Protein AF-A0A9Q0IKI5-F1 (afdb_monomer_lite)

pLDDT: mean 77.64, std 16.99, range [23.39, 95.25]

Foldseek 3Di:
DKDKAWAKAWDFDPVDDQVVLLVQLLVLLVLLLVLQLLLCVLVVHDNVVSNVRSVCSVPPVVSVVQSRHSHLVSLLSSLLSVLNSQLSVCPDPPNVVSPVVSVVSNVVSVVVNVVSVVVVVVRIQIFTWFWDPAFDDCAAPVRFGDPRFTDIDTHHDDDLRSIKIKAQPVDPDNDADVVGDDDDAFGKTWIAGPPPRFIWFWFPGQDRSGRVDTHIHGDDPPVDPTDTQRIWGAHDDPVVVVPDPDDRPNGYPVRTDRPPPPPDD

Sequence (265 aa):
MVLCVCLAVHQSTPAVCVWALRLLPALCGALCVPLAYLLQVELGGLQYAALGAALLVLMENSLIVQSRFMVLESVLISFQLLSFCYWRFHNTPNRVKYVGVSTYLLLLGIASVHTWQLIGQQATIPCWLHSHKANYPIRYEDGRGSSHQQQVTCYSFKDVNNWWIVKDPGRQELVVNRPPRPVRHGDVVQLLHGMTSRFLNSHDVAAPVSPHAQEVSGYIDFNVSMVIQNLWRVDISNREAESEVGRPLCLRCGWFTSIPRLFSS

Organism: NCBI:txid630683

Secondary structure (DSSP, 8-state):
-EEEEEPEEEEEPTTS-HHHHHHHHHHHHHHHHHHHHHHHHHTT--HHHHHHHHHHHHT-HHHHHHHHTT-SHHHHHHHHHHHHHHHHHT-SS-HHHHHHHHHHHHHHHHHHHHHHHHHHHHHEEEEEEEEEEEE--SB-TTS-B----EEEEEESS--GGGEEEEE-TT----PPPSSPPPP-TT-EEEEEETTT-PBEEEEEEE-SS-TTSEEEEE----S-S------EEE----GGGTT-TT------GGGEEE-------

InterPro domains:
  IPR003342 ArnT-like, N-terminal domain [PF02366] (11-94)
  IPR016093 MIR motif [PF02815] (129-220)
  IPR016093 MIR motif [PS50919] (180-237)
  IPR016093 MIR motif [SM00472] (111-169)
  IPR016093 MIR motif [SM00472] (180-237)
  IPR027005 O-mannosyl-transferase-like [PTHR10050] (121-243)
  IPR036300 Mir domain superfamily [SSF82109] (124-239)

Structure (mmCIF, N/CA/C/O backbone):
data_AF-A0A9Q0IKI5-F1
#
_entry.id   AF-A0A9Q0IKI5-F1
#
loop_
_atom_site.group_PDB
_atom_site.id
_atom_site.type_symbol
_atom_site.label_atom_id
_atom_site.label_alt_id
_atom_site.label_comp_id
_atom_site.label_asym_id
_atom_site.label_entity_id
_atom_site.label_seq_id
_atom_site.pdbx_PDB_ins_code
_atom_site.Cartn_x
_atom_site.Cartn_y
_atom_site.Cartn_z
_atom_site.occupancy
_atom_site.B_iso_or_equiv
_atom_site.auth_seq_id
_atom_site.auth_comp_id
_atom_site.auth_asym_id
_atom_site.auth_atom_id
_atom_site.pdbx_PDB_model_num
ATOM 1 N N . MET A 1 1 ? 3.762 4.891 -30.075 1.00 49.06 1 MET A N 1
ATOM 2 C CA . MET A 1 1 ? 3.146 5.636 -28.953 1.00 49.06 1 MET A CA 1
ATOM 3 C C . MET A 1 1 ? 4.179 5.681 -27.854 1.00 49.06 1 MET A C 1
ATOM 5 O O . MET A 1 1 ? 4.550 4.630 -27.357 1.00 49.06 1 MET A O 1
ATOM 9 N N . VAL A 1 2 ? 4.657 6.881 -27.553 1.00 52.56 2 VAL A N 1
ATOM 10 C CA . VAL A 1 2 ? 5.561 7.168 -26.444 1.00 52.56 2 VAL A CA 1
ATOM 11 C C . VAL A 1 2 ? 4.875 8.250 -25.638 1.00 52.56 2 VAL A C 1
ATOM 13 O O . VAL A 1 2 ? 4.722 9.371 -26.113 1.00 52.56 2 VAL A O 1
ATOM 16 N N . LEU A 1 3 ? 4.353 7.887 -24.472 1.00 58.75 3 LEU A N 1
ATOM 17 C CA . LEU A 1 3 ? 3.825 8.866 -23.531 1.00 58.75 3 LEU A CA 1
ATOM 18 C C . LEU A 1 3 ? 4.860 9.028 -22.429 1.00 58.75 3 LEU A C 1
ATOM 20 O O . LEU A 1 3 ? 5.205 8.044 -21.776 1.00 58.75 3 LEU A O 1
ATOM 24 N N . CYS A 1 4 ? 5.361 10.248 -22.252 1.00 57.41 4 CYS A N 1
ATOM 25 C CA . CYS A 1 4 ? 6.204 10.565 -21.111 1.00 57.41 4 CYS A CA 1
ATOM 26 C C . CYS A 1 4 ? 5.304 10.839 -19.904 1.00 57.41 4 CYS A C 1
ATOM 28 O O . CYS A 1 4 ? 4.401 11.673 -19.981 1.00 57.41 4 CYS A O 1
ATOM 30 N N . VAL A 1 5 ? 5.518 10.108 -18.817 1.00 70.69 5 VAL A N 1
ATOM 31 C CA . VAL A 1 5 ? 4.682 10.118 -17.619 1.00 70.69 5 VAL A CA 1
ATOM 32 C C . VAL A 1 5 ? 5.548 10.131 -16.366 1.00 70.69 5 VAL A C 1
ATOM 34 O O . VAL A 1 5 ? 6.596 9.490 -16.310 1.00 70.69 5 VAL A O 1
ATOM 37 N N . CYS A 1 6 ? 5.073 10.827 -15.337 1.00 67.81 6 CYS A N 1
ATOM 38 C CA . CYS A 1 6 ? 5.571 10.662 -13.978 1.00 67.81 6 CYS A CA 1
ATOM 39 C C . CYS A 1 6 ? 4.624 9.709 -13.244 1.00 67.81 6 CYS A C 1
ATOM 41 O O . CYS A 1 6 ? 3.419 9.960 -13.182 1.00 67.81 6 CYS A O 1
ATOM 43 N N . LEU A 1 7 ? 5.156 8.614 -12.704 1.00 70.56 7 LEU A N 1
ATOM 44 C CA . LEU A 1 7 ? 4.362 7.588 -12.027 1.00 70.56 7 LEU A CA 1
ATOM 45 C C . LEU A 1 7 ? 4.358 7.854 -10.519 1.00 70.56 7 LEU A C 1
ATOM 47 O O . LEU A 1 7 ? 5.418 7.886 -9.893 1.00 70.56 7 LEU A O 1
ATOM 51 N N . ALA A 1 8 ? 3.172 8.071 -9.950 1.00 66.56 8 ALA A N 1
ATOM 52 C CA . ALA A 1 8 ? 2.993 8.302 -8.521 1.00 66.56 8 ALA A CA 1
ATOM 53 C C . ALA A 1 8 ? 2.852 6.971 -7.773 1.00 66.56 8 ALA A C 1
ATOM 55 O O . ALA A 1 8 ? 1.959 6.167 -8.032 1.00 66.56 8 ALA A O 1
ATOM 56 N N . VAL A 1 9 ? 3.715 6.760 -6.794 1.00 64.44 9 VAL A N 1
ATOM 57 C CA . VAL A 1 9 ? 3.882 5.528 -6.030 1.00 64.44 9 VAL A CA 1
ATOM 58 C C . VAL A 1 9 ? 3.646 5.820 -4.552 1.00 64.44 9 VAL A C 1
ATOM 60 O O . VAL A 1 9 ? 3.794 6.950 -4.098 1.00 64.44 9 VAL A O 1
ATOM 63 N N . HIS A 1 10 ? 3.219 4.814 -3.795 1.00 62.88 10 HIS A N 1
ATOM 64 C CA . HIS A 1 10 ? 3.133 4.911 -2.340 1.00 62.88 10 HIS A CA 1
ATOM 65 C C . HIS A 1 10 ? 4.191 3.990 -1.756 1.00 62.88 10 HIS A C 1
ATOM 67 O O . HIS A 1 10 ? 4.155 2.784 -2.004 1.00 62.88 10 HIS A O 1
ATOM 73 N N . GLN A 1 11 ? 5.126 4.554 -0.998 1.00 60.81 11 GLN A N 1
ATOM 74 C CA . GLN A 1 11 ? 6.094 3.764 -0.253 1.00 60.81 11 GLN A CA 1
ATOM 75 C C . GLN A 1 11 ? 5.549 3.519 1.152 1.00 60.81 11 GLN A C 1
ATOM 77 O O . GLN A 1 11 ? 5.286 4.462 1.901 1.00 60.81 11 GLN A O 1
ATOM 82 N N . SER A 1 12 ? 5.372 2.245 1.499 1.00 59.09 12 SER A N 1
ATOM 83 C CA . SER A 1 12 ? 5.116 1.839 2.878 1.00 59.09 12 SER A CA 1
ATOM 84 C C . SER A 1 12 ? 6.412 1.968 3.670 1.00 59.09 12 SER A C 1
ATOM 86 O O . SER A 1 12 ? 7.440 1.414 3.274 1.00 59.09 12 SER A O 1
ATOM 88 N N . THR A 1 13 ? 6.388 2.722 4.765 1.00 56.22 13 THR A N 1
ATOM 89 C CA . THR A 1 13 ? 7.571 2.872 5.615 1.00 56.22 13 THR A CA 1
ATOM 90 C C . THR A 1 13 ? 7.867 1.540 6.321 1.00 56.22 13 THR A C 1
ATOM 92 O O . THR A 1 13 ? 6.981 0.979 6.966 1.00 56.22 13 THR A O 1
ATOM 95 N N . PRO A 1 14 ? 9.099 1.000 6.235 1.00 54.81 14 PRO A N 1
ATOM 96 C CA . PRO A 1 14 ? 9.437 -0.285 6.858 1.00 54.81 14 PRO A CA 1
ATOM 97 C C . PRO A 1 14 ? 9.421 -0.224 8.393 1.00 54.81 14 PRO A C 1
ATOM 99 O O . PRO A 1 14 ? 9.362 -1.257 9.049 1.00 54.81 14 PRO A O 1
ATOM 102 N N . ALA A 1 15 ? 9.451 0.981 8.971 1.00 54.41 15 ALA A N 1
ATOM 103 C CA . ALA A 1 15 ? 9.446 1.195 10.415 1.00 54.41 15 ALA A CA 1
ATOM 104 C C . ALA A 1 15 ? 8.105 0.851 11.085 1.00 54.41 15 ALA A C 1
ATOM 106 O O . ALA A 1 15 ? 8.061 0.632 12.294 1.00 54.41 15 ALA A O 1
ATOM 107 N N . VAL A 1 16 ? 7.003 0.820 10.328 1.00 60.16 16 VAL A N 1
ATOM 108 C CA . VAL A 1 16 ? 5.668 0.642 10.899 1.00 60.16 16 VAL A CA 1
ATOM 109 C C . VAL A 1 16 ? 5.186 -0.785 10.655 1.00 60.16 16 VAL A C 1
ATOM 111 O O . VAL A 1 16 ? 4.743 -1.143 9.564 1.00 60.16 16 VAL A O 1
ATOM 114 N N . CYS A 1 17 ? 5.240 -1.615 11.698 1.00 65.88 17 CYS A N 1
ATOM 115 C CA . CYS A 1 17 ? 4.687 -2.966 11.672 1.00 65.88 17 CYS A CA 1
ATOM 116 C C . CYS A 1 17 ? 3.163 -2.918 11.479 1.00 65.88 17 CYS A C 1
ATOM 118 O O . CYS A 1 17 ? 2.405 -2.767 12.436 1.00 65.88 17 CYS A O 1
ATOM 120 N N . VAL A 1 18 ? 2.695 -3.113 10.243 1.00 70.25 18 VAL A N 1
ATOM 121 C CA . VAL A 1 18 ? 1.259 -3.120 9.894 1.00 70.25 18 VAL A CA 1
ATOM 122 C C . VAL A 1 18 ? 0.474 -4.154 10.715 1.00 70.25 18 VAL A C 1
ATOM 124 O O . VAL A 1 18 ? -0.689 -3.935 11.045 1.00 70.25 18 VAL A O 1
ATOM 127 N N . TRP A 1 19 ? 1.114 -5.259 11.105 1.00 71.12 19 TRP A N 1
ATOM 128 C CA . TRP A 1 19 ? 0.536 -6.252 12.016 1.00 71.12 19 TRP A CA 1
ATOM 129 C C . TRP A 1 19 ? 0.249 -5.695 13.409 1.00 71.12 19 TRP A C 1
ATOM 131 O O . TRP A 1 19 ? -0.841 -5.912 13.933 1.00 71.12 19 TRP A O 1
ATOM 141 N N . ALA A 1 20 ? 1.190 -4.940 13.982 1.00 73.44 20 ALA A N 1
ATOM 142 C CA . ALA A 1 20 ? 1.001 -4.294 15.278 1.00 73.44 20 ALA A CA 1
ATOM 143 C C . ALA A 1 20 ? -0.136 -3.266 15.212 1.00 73.44 20 ALA A C 1
ATOM 145 O O . ALA A 1 20 ? -0.929 -3.159 16.144 1.00 73.44 20 ALA A O 1
ATOM 146 N N . LEU A 1 21 ? -0.278 -2.584 14.070 1.00 75.12 21 LEU A N 1
ATOM 147 C CA . LEU A 1 21 ? -1.399 -1.681 13.847 1.00 75.12 21 LEU A CA 1
ATOM 148 C C . LEU A 1 21 ? -2.746 -2.425 13.778 1.00 75.12 21 LEU A C 1
ATOM 150 O O . LEU A 1 21 ? -3.753 -1.952 14.285 1.00 75.12 21 LEU A O 1
ATOM 154 N N . ARG A 1 22 ? -2.801 -3.630 13.216 1.00 84.38 22 ARG A N 1
ATOM 155 C CA . ARG A 1 22 ? -4.059 -4.400 13.163 1.00 84.38 22 ARG A CA 1
ATOM 156 C C . ARG A 1 22 ? -4.434 -5.066 14.488 1.00 84.38 22 ARG A C 1
ATOM 158 O O . ARG A 1 22 ? -5.590 -5.429 14.670 1.00 84.38 22 ARG A O 1
ATOM 165 N N . LEU A 1 23 ? -3.486 -5.215 15.414 1.00 85.69 23 LEU A N 1
ATOM 166 C CA . LEU A 1 23 ? -3.717 -5.901 16.685 1.00 85.69 23 LEU A CA 1
ATOM 167 C C . LEU A 1 23 ? -4.679 -5.133 17.604 1.00 85.69 23 LEU A C 1
ATOM 169 O O . LEU A 1 23 ? -5.578 -5.736 18.184 1.00 85.69 23 LEU A O 1
ATOM 173 N N . LEU A 1 24 ? -4.516 -3.812 17.725 1.00 85.19 24 LEU A N 1
ATOM 174 C CA . LEU A 1 24 ? -5.332 -2.999 18.633 1.00 85.19 24 LEU A CA 1
ATOM 175 C C . LEU A 1 24 ? -6.829 -2.988 18.238 1.00 85.19 24 LEU A C 1
ATOM 177 O O . LEU A 1 24 ? -7.649 -3.326 19.095 1.00 85.19 24 LEU A O 1
ATOM 181 N N . PRO A 1 25 ? -7.219 -2.700 16.976 1.00 88.44 25 PRO A N 1
ATOM 182 C CA . PRO A 1 25 ? -8.618 -2.787 16.545 1.00 88.44 25 PRO A CA 1
ATOM 183 C C . PRO A 1 25 ? -9.232 -4.182 16.702 1.00 88.44 25 PRO A C 1
ATOM 185 O O . PRO A 1 25 ? -10.422 -4.278 17.011 1.00 88.44 25 PRO A O 1
ATOM 188 N N . ALA A 1 26 ? -8.438 -5.245 16.526 1.00 88.94 26 ALA A N 1
ATOM 189 C CA . ALA A 1 26 ? -8.888 -6.625 16.686 1.00 88.94 26 ALA A CA 1
ATOM 190 C C . ALA A 1 26 ? -9.187 -6.965 18.154 1.00 88.94 26 ALA A C 1
ATOM 192 O O . ALA A 1 26 ? -10.233 -7.538 18.454 1.00 88.94 26 ALA A O 1
ATOM 193 N N . LEU A 1 27 ? -8.307 -6.565 19.081 1.00 90.31 27 LEU A N 1
ATOM 194 C CA . LEU A 1 27 ? -8.520 -6.750 20.520 1.00 90.31 27 LEU A CA 1
ATOM 195 C C . LEU A 1 27 ? -9.731 -5.951 21.015 1.00 90.31 27 LEU A C 1
ATOM 197 O O . LEU A 1 27 ? -10.578 -6.501 21.715 1.00 90.31 27 LEU A O 1
ATOM 201 N N . CYS A 1 28 ? -9.852 -4.683 20.612 1.00 90.50 28 CYS A N 1
ATOM 202 C CA . CYS A 1 28 ? -11.012 -3.857 20.947 1.00 90.50 28 CYS A CA 1
ATOM 203 C C . CYS A 1 28 ? -12.317 -4.431 20.379 1.00 90.50 28 CYS A C 1
ATOM 205 O O . CYS A 1 28 ? -13.311 -4.489 21.098 1.00 90.50 28 CYS A O 1
ATOM 207 N N . GLY A 1 29 ? -12.306 -4.919 19.133 1.00 91.06 29 GLY A N 1
ATOM 208 C CA . GLY A 1 29 ? -13.458 -5.592 18.525 1.00 91.06 29 GLY A CA 1
ATOM 209 C C . GLY A 1 29 ? -13.872 -6.858 19.281 1.00 91.06 29 GLY A C 1
ATOM 210 O O . GLY A 1 29 ? -15.056 -7.054 19.542 1.00 91.06 29 GLY A O 1
ATOM 211 N N . ALA A 1 30 ? -12.907 -7.674 19.718 1.00 92.25 30 ALA A N 1
ATOM 212 C CA . ALA A 1 30 ? -13.179 -8.852 20.543 1.00 92.25 30 ALA A CA 1
ATOM 213 C C . ALA A 1 30 ? -13.754 -8.484 21.925 1.00 92.25 30 ALA A C 1
ATOM 215 O O . ALA A 1 30 ? -14.635 -9.179 22.425 1.00 92.25 30 ALA A O 1
ATOM 216 N N . LEU A 1 31 ? -13.300 -7.374 22.522 1.00 92.56 31 LEU A N 1
ATOM 217 C CA . LEU A 1 31 ? -13.805 -6.835 23.792 1.00 92.56 31 LEU A CA 1
ATOM 218 C C . LEU A 1 31 ? -15.253 -6.326 23.708 1.00 92.56 31 LEU A C 1
ATOM 220 O O . LEU A 1 31 ? -15.956 -6.355 24.719 1.00 92.56 31 LEU A O 1
ATOM 224 N N . CYS A 1 32 ? -15.736 -5.910 22.534 1.00 92.19 32 CYS A N 1
ATOM 225 C CA . CYS A 1 32 ? -17.122 -5.460 22.363 1.00 92.19 32 CYS A CA 1
ATOM 226 C C . CYS A 1 32 ? -18.149 -6.553 22.701 1.00 92.19 32 CYS A C 1
ATOM 228 O O . CYS A 1 32 ? -19.204 -6.245 23.249 1.00 92.19 32 CYS A O 1
ATOM 230 N N . VAL A 1 33 ? -17.839 -7.826 22.430 1.00 93.81 33 VAL A N 1
ATOM 231 C CA . VAL A 1 33 ? -18.753 -8.961 22.654 1.00 93.81 33 VAL A CA 1
ATOM 232 C C . VAL A 1 33 ? -19.071 -9.177 24.146 1.00 93.81 33 VAL A C 1
ATOM 234 O O . VAL A 1 33 ? -20.249 -9.130 24.510 1.00 93.81 33 VAL A O 1
ATOM 237 N N . PRO A 1 34 ? -18.085 -9.372 25.050 1.00 93.50 34 PRO A N 1
ATOM 238 C CA . PRO A 1 34 ? -18.369 -9.502 26.478 1.00 93.50 34 PRO A CA 1
ATOM 239 C C . PRO A 1 34 ? -18.916 -8.203 27.087 1.00 93.50 34 PRO A C 1
ATOM 241 O O . PRO A 1 34 ? -19.739 -8.267 27.998 1.00 93.50 34 PRO A O 1
ATOM 244 N N . LEU A 1 35 ? -18.524 -7.026 26.584 1.00 91.69 35 LEU A N 1
ATOM 245 C CA . LEU A 1 35 ? -19.075 -5.753 27.063 1.00 91.69 35 LEU A CA 1
ATOM 246 C C . LEU A 1 35 ? -20.563 -5.598 26.718 1.00 91.69 35 LEU A C 1
ATOM 248 O O . LEU A 1 35 ? -21.327 -5.139 27.564 1.00 91.69 35 LEU A O 1
ATOM 252 N N . ALA A 1 36 ? -20.992 -6.028 25.527 1.00 91.94 36 ALA A N 1
ATOM 253 C CA . ALA A 1 36 ? -22.403 -6.038 25.141 1.00 91.94 36 ALA A CA 1
ATOM 254 C C . ALA A 1 36 ? -23.238 -6.984 26.024 1.00 91.94 36 ALA A C 1
ATOM 256 O O . ALA A 1 36 ? -24.349 -6.633 26.422 1.00 91.94 36 ALA A O 1
ATOM 257 N N . TYR A 1 37 ? -22.686 -8.149 26.390 1.00 93.44 37 TYR A N 1
ATOM 258 C CA . TYR A 1 37 ? -23.317 -9.055 27.356 1.00 93.44 37 TYR A CA 1
ATOM 259 C C . TYR A 1 37 ? -23.517 -8.373 28.716 1.00 93.44 37 TYR A C 1
ATOM 261 O O . TYR A 1 37 ? -24.635 -8.329 29.230 1.00 93.44 37 TYR A O 1
ATOM 269 N N . LEU A 1 38 ? -22.441 -7.815 29.287 1.00 91.38 38 LEU A N 1
ATOM 270 C CA . LEU A 1 38 ? -22.473 -7.159 30.599 1.00 91.38 38 LEU A CA 1
ATOM 271 C C . LEU A 1 38 ? -23.452 -5.984 30.617 1.00 91.38 38 LEU A C 1
ATOM 273 O O . LEU A 1 38 ? -24.232 -5.845 31.555 1.00 91.38 38 LEU A O 1
ATOM 277 N N . LEU A 1 39 ? -23.464 -5.187 29.549 1.00 89.25 39 LEU A N 1
ATOM 278 C CA . LEU A 1 39 ? -24.397 -4.083 29.385 1.00 89.25 39 LEU A CA 1
ATOM 279 C C . LEU A 1 39 ? -25.855 -4.550 29.476 1.00 89.25 39 LEU A C 1
ATOM 281 O O . LEU A 1 39 ? -26.652 -3.963 30.206 1.00 89.25 39 LEU A O 1
ATOM 285 N N . GLN A 1 40 ? -26.204 -5.616 28.756 1.00 90.12 40 GLN A N 1
ATOM 286 C CA . GLN A 1 40 ? -27.574 -6.116 28.726 1.00 90.12 40 GLN A CA 1
ATOM 287 C C . GLN A 1 40 ? -28.012 -6.687 30.084 1.00 90.12 40 GLN A C 1
ATOM 289 O O . GLN A 1 40 ? -29.172 -6.521 30.470 1.00 90.12 40 GLN A O 1
ATOM 294 N N . VAL A 1 41 ? -27.092 -7.313 30.826 1.00 89.44 41 VAL A N 1
ATOM 295 C CA . VAL A 1 41 ? -27.340 -7.765 32.206 1.00 89.44 41 VAL A CA 1
ATOM 296 C C . VAL A 1 41 ? -27.609 -6.570 33.130 1.00 89.44 41 VAL A C 1
ATOM 298 O O . VAL A 1 41 ? -28.578 -6.587 33.887 1.00 89.44 41 VAL A O 1
ATOM 301 N N . GLU A 1 42 ? -26.826 -5.494 33.023 1.00 85.06 42 GLU A N 1
ATOM 302 C CA . GLU A 1 42 ? -26.978 -4.276 33.842 1.00 85.06 42 GLU A CA 1
ATOM 303 C C . GLU A 1 42 ? -28.235 -3.450 33.517 1.00 85.06 42 GLU A C 1
ATOM 305 O O . GLU A 1 42 ? -28.774 -2.727 34.364 1.00 85.06 42 GLU A O 1
ATOM 310 N N . LEU A 1 43 ? -28.744 -3.563 32.289 1.00 86.06 43 LEU A N 1
ATOM 311 C CA . LEU A 1 43 ? -30.033 -2.992 31.895 1.00 86.06 43 LEU A CA 1
ATOM 312 C C . LEU A 1 43 ? -31.231 -3.769 32.475 1.00 86.06 43 LEU A C 1
ATOM 314 O O . LEU A 1 43 ? -32.370 -3.343 32.295 1.00 86.06 43 LEU A O 1
ATOM 318 N N . GLY A 1 44 ? -30.991 -4.869 33.198 1.00 84.19 44 GLY A N 1
ATOM 319 C CA . GLY A 1 44 ? -32.031 -5.723 33.775 1.00 84.19 44 GLY A CA 1
ATOM 320 C C . GLY A 1 44 ? -32.586 -6.755 32.791 1.00 84.19 44 GLY A C 1
ATOM 321 O O . GLY A 1 44 ? -33.673 -7.290 33.006 1.00 84.19 44 GLY A O 1
ATOM 322 N N . GLY A 1 45 ? -31.870 -7.027 31.697 1.00 84.94 45 GLY A N 1
ATOM 323 C CA . GLY A 1 45 ? -32.241 -8.056 30.736 1.00 84.94 45 GLY A CA 1
ATOM 324 C C . GLY A 1 45 ? -32.108 -9.468 31.311 1.00 84.94 45 GLY A C 1
ATOM 325 O O . GLY A 1 45 ? -31.233 -9.759 32.126 1.00 84.94 45 GLY A O 1
ATOM 326 N N . LEU A 1 46 ? -32.960 -10.379 30.839 1.00 93.38 46 LEU A N 1
ATOM 327 C CA . LEU A 1 46 ? -32.825 -11.814 31.105 1.00 93.38 46 LEU A CA 1
ATOM 328 C C . LEU A 1 46 ? -31.464 -12.321 30.598 1.00 93.38 46 LEU A C 1
ATOM 330 O O . LEU A 1 46 ? -30.993 -11.881 29.550 1.00 93.38 46 LEU A O 1
ATOM 334 N N . GLN A 1 47 ? -30.868 -13.308 31.274 1.00 91.44 47 GLN A N 1
ATOM 335 C CA . GLN A 1 47 ? -29.568 -13.874 30.873 1.00 91.44 47 GLN A CA 1
ATOM 336 C C . GLN A 1 47 ? -29.565 -14.391 29.423 1.00 91.44 47 GLN A C 1
ATOM 338 O O . GLN A 1 47 ? -28.600 -14.186 28.693 1.00 91.44 47 GLN A O 1
ATOM 343 N N . TYR A 1 48 ? -30.676 -14.979 28.968 1.00 92.06 48 TYR A N 1
ATOM 344 C CA . TYR A 1 48 ? -30.844 -15.403 27.574 1.00 92.06 48 TYR A CA 1
ATOM 345 C C . TYR A 1 48 ? -30.886 -14.228 26.590 1.00 92.06 48 TYR A C 1
ATOM 347 O O . TYR A 1 48 ? -30.348 -14.331 25.491 1.00 92.06 48 TYR A O 1
ATOM 355 N N . ALA A 1 49 ? -31.479 -13.099 26.986 1.00 92.12 49 ALA A N 1
ATOM 356 C CA . ALA A 1 49 ? -31.485 -11.887 26.172 1.00 92.12 49 ALA A CA 1
ATOM 357 C C . ALA A 1 49 ? -30.082 -11.262 26.096 1.00 92.12 49 ALA A C 1
ATOM 359 O O . ALA A 1 49 ? -29.677 -10.805 25.031 1.00 92.12 49 ALA A O 1
ATOM 360 N N . ALA A 1 50 ? -29.316 -11.301 27.192 1.00 92.94 50 ALA A N 1
ATOM 361 C CA . ALA A 1 50 ? -27.918 -10.871 27.215 1.00 92.94 50 ALA A CA 1
ATOM 362 C C . ALA A 1 50 ? -27.022 -11.748 26.334 1.00 92.94 50 ALA A C 1
ATOM 364 O O . ALA A 1 50 ? -26.224 -11.228 25.553 1.00 92.94 50 ALA A O 1
ATOM 365 N N . LEU A 1 51 ? -27.196 -13.071 26.395 1.00 94.81 51 LEU A N 1
ATOM 366 C CA . LEU A 1 51 ? -26.496 -14.001 25.511 1.00 94.81 51 LEU A CA 1
ATOM 367 C C . LEU A 1 51 ? -26.860 -13.753 24.040 1.00 94.81 51 LEU A C 1
ATOM 369 O O . LEU A 1 51 ? -25.974 -13.702 23.192 1.00 94.81 51 LEU A O 1
ATOM 373 N N . GLY A 1 52 ? -28.146 -13.544 23.745 1.00 94.00 52 GLY A N 1
ATOM 374 C CA . GLY A 1 52 ? -28.618 -13.196 22.406 1.00 94.00 52 GLY A CA 1
ATOM 375 C C . GLY A 1 52 ? -27.995 -11.901 21.878 1.00 94.00 52 GLY A C 1
ATOM 376 O O . GLY A 1 52 ? -27.517 -11.878 20.748 1.00 94.00 52 GLY A O 1
ATOM 377 N N . ALA A 1 53 ? -27.922 -10.850 22.700 1.00 91.94 53 ALA A N 1
ATOM 378 C CA . ALA A 1 53 ? -27.279 -9.588 22.332 1.00 91.94 53 ALA A CA 1
ATOM 379 C C . ALA A 1 53 ? -25.783 -9.768 22.020 1.00 91.94 53 ALA A C 1
ATOM 381 O O . ALA A 1 53 ? -25.298 -9.268 21.006 1.00 91.94 53 ALA A O 1
ATOM 382 N N . ALA A 1 54 ? -25.062 -10.535 22.842 1.00 94.31 54 ALA A N 1
ATOM 383 C CA . ALA A 1 54 ? -23.651 -10.832 22.612 1.00 94.31 54 ALA A CA 1
ATOM 384 C C . ALA A 1 54 ? -23.426 -11.637 21.321 1.00 94.31 54 ALA A C 1
ATOM 386 O O . ALA A 1 54 ? -22.505 -11.336 20.565 1.00 94.31 54 ALA A O 1
ATOM 387 N N . LEU A 1 55 ? -24.284 -12.623 21.039 1.00 94.88 55 LEU A N 1
ATOM 388 C CA . LEU A 1 55 ? -24.230 -13.407 19.803 1.00 94.88 55 LEU A CA 1
ATOM 389 C C . LEU A 1 55 ? -24.541 -12.559 18.566 1.00 94.88 55 LEU A C 1
ATOM 391 O O . LEU A 1 55 ? -23.873 -12.721 17.549 1.00 94.88 55 LEU A O 1
ATOM 395 N N . LEU A 1 56 ? -25.501 -11.634 18.650 1.00 93.81 56 LEU A N 1
ATOM 396 C CA . LEU A 1 56 ? -25.806 -10.713 17.553 1.00 93.81 56 LEU A CA 1
ATOM 397 C C . LEU A 1 56 ? -24.613 -9.810 17.228 1.00 93.81 56 LEU A C 1
ATOM 399 O O . LEU A 1 56 ? -24.289 -9.667 16.055 1.00 93.81 56 LEU A O 1
ATOM 403 N N . VAL A 1 57 ? -23.932 -9.265 18.243 1.00 92.25 57 VAL A N 1
ATOM 404 C CA . VAL A 1 57 ? -22.700 -8.472 18.056 1.00 92.25 57 VAL A CA 1
ATOM 405 C C . VAL A 1 57 ? -21.560 -9.340 17.516 1.00 92.25 57 VAL A C 1
ATOM 407 O O . VAL A 1 57 ? -20.820 -8.905 16.640 1.00 92.25 57 VAL A O 1
ATOM 410 N N . LEU A 1 58 ? -21.425 -10.580 17.997 1.00 92.88 58 LEU A N 1
ATOM 411 C CA . LEU A 1 58 ? -20.405 -11.519 17.521 1.00 92.88 58 LEU A CA 1
ATOM 412 C C . LEU A 1 58 ? -20.602 -11.900 16.047 1.00 92.88 58 LEU A C 1
ATOM 414 O O . LEU A 1 58 ? -19.622 -12.068 15.332 1.00 92.88 58 LEU A O 1
ATOM 418 N N . MET A 1 59 ? -21.850 -12.057 15.600 1.00 93.50 59 MET A N 1
ATOM 419 C CA . MET A 1 59 ? -22.201 -12.405 14.217 1.00 93.50 59 MET A CA 1
ATOM 420 C C . MET A 1 59 ? -22.306 -11.183 13.294 1.00 93.50 59 MET A C 1
ATOM 422 O O . MET A 1 59 ? -22.657 -11.316 12.120 1.00 93.50 59 MET A O 1
ATOM 426 N N . GLU A 1 60 ? -22.027 -9.987 13.807 1.00 93.31 60 GLU A N 1
ATOM 427 C CA . GLU A 1 60 ? -22.166 -8.750 13.058 1.00 93.31 60 GLU A CA 1
ATOM 428 C C . GLU A 1 60 ? -20.984 -8.581 12.094 1.00 93.31 60 GLU A C 1
ATOM 430 O O . GLU A 1 60 ? -19.845 -8.297 12.473 1.00 93.31 60 GLU A O 1
ATOM 435 N N . ASN A 1 61 ? -21.253 -8.816 10.808 1.00 88.12 61 ASN A N 1
ATOM 436 C CA . ASN A 1 61 ? -20.216 -8.864 9.783 1.00 88.12 61 ASN A CA 1
ATOM 437 C C . ASN A 1 61 ? -19.457 -7.539 9.629 1.00 88.12 61 ASN A C 1
ATOM 439 O O . ASN A 1 61 ? -18.263 -7.582 9.327 1.00 88.12 61 ASN A O 1
ATOM 443 N N . SER A 1 62 ? -20.098 -6.377 9.822 1.00 88.38 62 SER A N 1
ATOM 444 C CA . SER A 1 62 ? -19.395 -5.096 9.680 1.00 88.38 62 SER A CA 1
ATOM 445 C C . SER A 1 62 ? -18.345 -4.950 10.776 1.00 88.38 62 SER A C 1
ATOM 447 O O . SER A 1 62 ? -17.194 -4.655 10.463 1.00 88.38 62 SER A O 1
ATOM 449 N N . LEU A 1 63 ? -18.669 -5.277 12.029 1.00 85.62 63 LEU A N 1
ATOM 450 C CA . LEU A 1 63 ? -17.720 -5.207 13.147 1.00 85.62 63 LEU A CA 1
ATOM 451 C C . LEU A 1 63 ? -16.544 -6.189 13.009 1.00 85.62 63 LEU A C 1
ATOM 453 O O . LEU A 1 63 ? -15.400 -5.826 13.302 1.00 85.62 63 LEU A O 1
ATOM 457 N N . ILE A 1 64 ? -16.771 -7.402 12.490 1.00 87.00 64 ILE A N 1
ATOM 458 C CA . ILE A 1 64 ? -15.687 -8.359 12.186 1.00 87.00 64 ILE A CA 1
ATOM 459 C C . ILE A 1 64 ? -14.762 -7.798 11.099 1.00 87.00 64 ILE A C 1
ATOM 461 O O . ILE A 1 64 ? -13.535 -7.842 11.214 1.00 87.00 64 ILE A O 1
ATOM 465 N N . VAL A 1 65 ? -15.344 -7.267 10.025 1.00 84.56 65 VAL A N 1
ATOM 466 C CA . VAL A 1 65 ? -14.586 -6.740 8.888 1.00 84.56 65 VAL A CA 1
ATOM 467 C C . VAL A 1 65 ? -13.795 -5.499 9.309 1.00 84.56 65 VAL A C 1
ATOM 469 O O . VAL A 1 65 ? -12.598 -5.411 9.035 1.00 84.56 65 VAL A O 1
ATOM 472 N N . GLN A 1 66 ? -14.422 -4.576 10.035 1.00 83.88 66 GLN A N 1
ATOM 473 C CA . GLN A 1 66 ? -13.801 -3.341 10.513 1.00 83.88 66 GLN A CA 1
ATOM 474 C C . GLN A 1 66 ? -12.681 -3.596 11.524 1.00 83.88 66 GLN A C 1
ATOM 476 O O . GLN A 1 66 ? -11.622 -2.987 11.404 1.00 83.88 66 GLN A O 1
ATOM 481 N N . SER A 1 67 ? -12.866 -4.527 12.467 1.00 84.19 67 SER A N 1
ATOM 482 C CA . SER A 1 67 ? -11.849 -4.864 13.478 1.00 84.19 67 SER A CA 1
ATOM 483 C C . SER A 1 67 ? -10.617 -5.576 12.904 1.00 84.19 67 SER A C 1
ATOM 485 O O . SER A 1 67 ? -9.555 -5.564 13.525 1.00 84.19 67 SER A O 1
ATOM 487 N N . ARG A 1 68 ? -10.721 -6.163 11.702 1.00 80.69 68 ARG A N 1
ATOM 488 C CA . ARG A 1 68 ? -9.592 -6.774 10.978 1.00 80.69 68 ARG A CA 1
ATOM 489 C C . ARG A 1 68 ? -8.753 -5.757 10.199 1.00 80.69 68 ARG A C 1
ATOM 491 O O . ARG A 1 68 ? -7.569 -5.997 9.933 1.00 80.69 68 ARG A O 1
ATOM 498 N N . PHE A 1 69 ? -9.361 -4.651 9.782 1.00 76.94 69 PHE A N 1
ATOM 499 C CA . PHE A 1 69 ? -8.683 -3.585 9.052 1.00 76.94 69 PHE A CA 1
ATOM 500 C C . PHE A 1 69 ? -8.142 -2.516 10.008 1.00 76.94 69 PHE A C 1
ATOM 502 O O . PHE A 1 69 ? -8.436 -2.501 11.195 1.00 76.94 69 PHE A O 1
ATOM 509 N N . MET A 1 70 ? -7.320 -1.597 9.495 1.00 69.38 70 MET A N 1
ATOM 510 C CA . MET A 1 70 ? -6.747 -0.484 10.273 1.00 69.38 70 MET A CA 1
ATOM 511 C C . MET A 1 70 ? -7.793 0.619 10.567 1.00 69.38 70 MET A C 1
ATOM 513 O O . MET A 1 70 ? -7.464 1.803 10.593 1.00 69.38 70 MET A O 1
ATOM 517 N N . VAL A 1 71 ? -9.064 0.233 10.710 1.00 76.75 71 VAL A N 1
ATOM 518 C CA . VAL A 1 71 ? -10.215 1.111 10.938 1.00 76.75 71 VAL A CA 1
ATOM 519 C C . VAL A 1 71 ? -10.489 1.158 12.440 1.00 76.75 71 VAL A C 1
ATOM 521 O O . VAL A 1 71 ? -10.401 0.150 13.130 1.00 76.75 71 VAL A O 1
ATOM 524 N N . LEU A 1 72 ? -10.796 2.344 12.962 1.00 75.44 72 LEU A N 1
ATOM 525 C CA . LEU A 1 72 ? -10.832 2.603 14.409 1.00 75.44 72 LEU A CA 1
ATOM 526 C C . LEU A 1 72 ? -12.235 2.579 15.014 1.00 75.44 72 LEU A C 1
ATOM 528 O O . LEU A 1 72 ? -12.411 2.886 16.192 1.00 75.44 72 LEU A O 1
ATOM 532 N N . GLU A 1 73 ? -13.239 2.225 14.220 1.00 81.88 73 GLU A N 1
ATOM 533 C CA . GLU A 1 73 ? -14.626 2.171 14.676 1.00 81.88 73 GLU A CA 1
ATOM 534 C C . GLU A 1 73 ? -14.806 1.121 15.780 1.00 81.88 73 GLU A C 1
ATOM 536 O O . GLU A 1 73 ? -15.457 1.406 16.782 1.00 81.88 73 GLU A O 1
ATOM 541 N N . SER A 1 74 ? -14.123 -0.028 15.696 1.00 85.62 74 SER A N 1
ATOM 542 C CA . SER A 1 74 ? -14.143 -1.044 16.761 1.00 85.62 74 SER A CA 1
ATOM 543 C C . SER A 1 74 ? -13.546 -0.539 18.082 1.00 85.62 74 SER A C 1
ATOM 545 O O . SER A 1 74 ? -14.067 -0.839 19.156 1.00 85.62 74 SER A O 1
ATOM 547 N N . VAL A 1 75 ? -12.484 0.273 18.019 1.00 87.00 75 VAL A N 1
ATOM 548 C CA . VAL A 1 75 ? -11.868 0.908 19.195 1.00 87.00 75 VAL A CA 1
ATOM 549 C C . VAL A 1 75 ? -12.851 1.888 19.827 1.00 87.00 75 VAL A C 1
ATOM 551 O O . VAL A 1 75 ? -13.100 1.820 21.032 1.00 87.00 75 VAL A O 1
ATOM 554 N N . LEU A 1 76 ? -13.476 2.743 19.018 1.00 86.31 76 LEU A N 1
ATOM 555 C CA . LEU A 1 76 ? -14.445 3.724 19.493 1.00 86.31 76 LEU A CA 1
ATOM 556 C C . LEU A 1 76 ? -15.675 3.062 20.142 1.00 86.31 76 LEU A C 1
ATOM 558 O O . LEU A 1 76 ? -16.078 3.474 21.230 1.00 86.31 76 LEU A O 1
ATOM 562 N N . ILE A 1 77 ? -16.227 2.014 19.520 1.00 87.44 77 ILE A N 1
ATOM 563 C CA . ILE A 1 77 ? -17.361 1.245 20.060 1.00 87.44 77 ILE A CA 1
ATOM 564 C C . ILE A 1 77 ? -16.986 0.614 21.408 1.00 87.44 77 ILE A C 1
ATOM 566 O O . ILE A 1 77 ? -17.762 0.701 22.361 1.00 87.44 77 ILE A O 1
ATOM 570 N N . SER A 1 78 ? -15.775 0.058 21.541 1.00 89.06 78 SER A N 1
ATOM 571 C CA . SER A 1 78 ? -15.329 -0.534 22.809 1.00 89.06 78 SER A CA 1
ATOM 572 C C . SER A 1 78 ? -15.268 0.488 23.958 1.00 89.06 78 SER A C 1
ATOM 574 O O . SER A 1 78 ? -15.736 0.203 25.063 1.00 89.06 78 SER A O 1
ATOM 576 N N . PHE A 1 79 ? -14.786 1.711 23.698 1.00 88.94 79 PHE A N 1
ATOM 577 C CA . PHE A 1 79 ? -14.754 2.792 24.690 1.00 88.94 79 PHE A CA 1
ATOM 578 C C . PHE A 1 79 ? -16.149 3.319 25.045 1.00 88.94 79 PHE A C 1
ATOM 580 O O . PHE A 1 79 ? -16.388 3.669 26.202 1.00 88.94 79 PHE A O 1
ATOM 587 N N . GLN A 1 80 ? -17.082 3.351 24.089 1.00 87.69 80 GLN A N 1
ATOM 588 C CA . GLN A 1 80 ? -18.476 3.730 24.343 1.00 87.69 80 GLN A CA 1
ATOM 589 C C . GLN A 1 80 ? -19.177 2.715 25.252 1.00 87.69 80 GLN A C 1
ATOM 591 O O . GLN A 1 80 ? -19.780 3.111 26.252 1.00 87.69 80 GLN A O 1
ATOM 596 N N . LEU A 1 81 ? -19.047 1.415 24.956 1.00 88.38 81 LEU A N 1
ATOM 597 C CA . LEU A 1 81 ? -19.611 0.348 25.788 1.00 88.38 81 LEU A CA 1
ATOM 598 C C . LEU A 1 81 ? -19.010 0.367 27.199 1.00 88.38 81 LEU A C 1
ATOM 600 O O . LEU A 1 81 ? -19.745 0.292 28.181 1.00 88.38 81 LEU A O 1
ATOM 604 N N . LEU A 1 82 ? -17.689 0.541 27.317 1.00 87.75 82 LEU A N 1
ATOM 605 C CA . LEU A 1 82 ? -17.013 0.625 28.613 1.00 87.75 82 LEU A CA 1
ATOM 606 C C . LEU A 1 82 ? -17.466 1.848 29.426 1.00 87.75 82 LEU A C 1
ATOM 608 O O . LEU A 1 82 ? -17.742 1.721 30.618 1.00 87.75 82 LEU A O 1
ATOM 612 N N . SER A 1 83 ? -17.575 3.016 28.786 1.00 86.06 83 SER A N 1
ATOM 613 C CA . SER A 1 83 ? -18.059 4.254 29.411 1.00 86.06 83 SER A CA 1
ATOM 614 C C . SER A 1 83 ? -19.482 4.089 29.951 1.00 86.06 83 SER A C 1
ATOM 616 O O . SER A 1 83 ? -19.760 4.429 31.103 1.00 86.06 83 SER A O 1
ATOM 618 N N . PHE A 1 84 ? -20.373 3.486 29.160 1.00 83.38 84 PHE A N 1
ATOM 619 C CA . PHE A 1 84 ? -21.756 3.267 29.567 1.00 83.38 84 PHE A CA 1
ATOM 620 C C . PHE A 1 84 ? -21.878 2.232 30.697 1.00 83.38 84 PHE A C 1
ATOM 622 O O . PHE A 1 84 ? -22.579 2.482 31.681 1.00 83.38 84 PHE A O 1
ATOM 629 N N . CYS A 1 85 ? -21.163 1.104 30.607 1.00 81.81 85 CYS A N 1
ATOM 630 C CA . CYS A 1 85 ? -21.108 0.104 31.678 1.00 81.81 85 CYS A CA 1
ATOM 631 C C . CYS A 1 85 ? -20.578 0.712 32.984 1.00 81.81 85 CYS A C 1
ATOM 633 O O . CYS A 1 85 ? -21.166 0.505 34.043 1.00 81.81 85 CYS A O 1
ATOM 635 N N . TYR A 1 86 ? -19.514 1.517 32.912 1.00 82.06 86 TYR A N 1
ATOM 636 C CA . TYR A 1 86 ? -18.921 2.177 34.075 1.00 82.06 86 TYR A CA 1
ATOM 637 C C . TYR A 1 86 ? -19.882 3.172 34.741 1.00 82.06 86 TYR A C 1
ATOM 639 O O . TYR A 1 86 ? -20.040 3.159 35.965 1.00 82.06 86 TYR A O 1
ATOM 647 N N . TRP A 1 87 ? -20.566 4.004 33.946 1.00 75.44 87 TRP A N 1
ATOM 648 C CA . TRP A 1 87 ? -21.591 4.918 34.453 1.00 75.44 87 TRP A CA 1
ATOM 649 C C . TRP A 1 87 ? -22.712 4.165 35.174 1.00 75.44 87 TRP A C 1
ATOM 651 O O . TRP A 1 87 ? -23.139 4.562 36.261 1.00 75.44 87 TRP A O 1
ATOM 661 N N . ARG A 1 88 ? -23.179 3.061 34.581 1.00 75.62 88 ARG A N 1
ATOM 662 C CA . ARG A 1 88 ? -24.323 2.304 35.090 1.00 75.62 88 ARG A CA 1
ATOM 663 C C . ARG A 1 88 ? -24.000 1.487 36.341 1.00 75.62 88 ARG A C 1
ATOM 665 O O . ARG A 1 88 ? -24.858 1.417 37.226 1.00 75.62 88 ARG A O 1
ATOM 672 N N . PHE A 1 89 ? -22.791 0.927 36.417 1.00 70.38 89 PHE A N 1
ATOM 673 C CA . PHE A 1 89 ? -22.291 0.153 37.558 1.00 70.38 89 PHE A CA 1
ATOM 674 C C . PHE A 1 89 ? -22.181 1.015 38.823 1.00 70.38 89 PHE A C 1
ATOM 676 O O . PHE A 1 89 ? -22.460 0.568 39.933 1.00 70.38 89 PHE A O 1
ATOM 683 N N . HIS A 1 90 ? -21.853 2.298 38.662 1.00 70.12 90 HIS A N 1
ATOM 684 C CA . HIS A 1 90 ? -21.679 3.227 39.772 1.00 70.12 90 HIS A CA 1
ATOM 685 C C . HIS A 1 90 ? -22.851 4.201 39.947 1.00 70.12 90 HIS A C 1
ATOM 687 O O . HIS A 1 90 ? -22.671 5.410 40.106 1.00 70.12 90 HIS A O 1
ATOM 693 N N . ASN A 1 91 ? -24.068 3.658 40.019 1.00 66.25 91 ASN A N 1
ATOM 694 C CA . ASN A 1 91 ? -25.304 4.403 40.285 1.00 66.25 91 ASN A CA 1
ATOM 695 C C . ASN A 1 91 ? -25.423 4.808 41.780 1.00 66.25 91 ASN A C 1
ATOM 697 O O . ASN A 1 91 ? -26.336 4.405 42.495 1.00 66.25 91 ASN A O 1
ATOM 701 N N . THR A 1 92 ? -24.441 5.569 42.276 1.00 61.41 92 THR A N 1
ATOM 702 C CA . THR A 1 92 ? -24.284 6.013 43.678 1.00 61.41 92 THR A CA 1
ATOM 703 C C . THR A 1 92 ? -24.440 7.539 43.811 1.00 61.41 92 THR A C 1
ATOM 705 O O . THR A 1 92 ? -24.360 8.251 42.808 1.00 61.41 92 THR A O 1
ATOM 708 N N . PRO A 1 93 ? -24.639 8.091 45.030 1.00 64.88 93 PRO A N 1
ATOM 709 C CA . PRO A 1 93 ? -24.889 9.527 45.254 1.00 64.88 93 PRO A CA 1
ATOM 710 C C . PRO A 1 93 ? -23.836 10.492 44.669 1.00 64.88 93 PRO A C 1
ATOM 712 O O . PRO A 1 93 ? -24.145 11.652 44.409 1.00 64.88 93 PRO A O 1
ATOM 715 N N . ASN A 1 94 ? -22.613 10.032 44.378 1.00 68.94 94 ASN A N 1
ATOM 716 C CA . ASN A 1 94 ? -21.538 10.835 43.778 1.00 68.94 94 ASN A CA 1
ATOM 717 C C . ASN A 1 94 ? -21.580 10.867 42.236 1.00 68.94 94 ASN A C 1
ATOM 719 O O . ASN A 1 94 ? -20.567 10.652 41.565 1.00 68.94 94 ASN A O 1
ATOM 723 N N . ARG A 1 95 ? -22.748 11.181 41.667 1.00 67.12 95 ARG A N 1
ATOM 724 C CA . ARG A 1 95 ? -23.024 11.144 40.216 1.00 67.12 95 ARG A CA 1
ATOM 725 C C . ARG A 1 95 ? -22.012 11.928 39.369 1.00 67.12 95 ARG A C 1
ATOM 727 O O . ARG A 1 95 ? -21.633 11.479 38.293 1.00 67.12 95 ARG A O 1
ATOM 734 N N . VAL A 1 96 ? -21.534 13.069 39.869 1.00 71.44 96 VAL A N 1
ATOM 735 C CA . VAL A 1 96 ? -20.601 13.964 39.155 1.00 71.44 96 VAL A CA 1
ATOM 736 C C . VAL A 1 96 ? -19.254 13.290 38.870 1.00 71.44 96 VAL A C 1
ATOM 738 O O . VAL A 1 96 ? -18.719 13.439 37.774 1.00 71.44 96 VAL A O 1
ATOM 741 N N . LYS A 1 97 ? -18.721 12.498 39.814 1.00 73.38 97 LYS A N 1
ATOM 742 C CA . LYS A 1 97 ? -17.426 11.815 39.641 1.00 73.38 97 LYS A CA 1
ATOM 743 C C . LYS A 1 97 ? -17.500 10.762 38.533 1.00 73.38 97 LYS A C 1
ATOM 745 O O . LYS A 1 97 ? -16.631 10.715 37.668 1.00 73.38 97 LYS A O 1
ATOM 750 N N . TYR A 1 98 ? -18.564 9.963 38.528 1.00 72.62 98 TYR A N 1
ATOM 751 C CA . TYR A 1 98 ? -18.738 8.873 37.566 1.00 72.62 98 TYR A CA 1
ATOM 752 C C . TYR A 1 98 ? -19.115 9.367 36.171 1.00 72.62 98 TYR A C 1
ATOM 754 O O . TYR A 1 98 ? -18.613 8.834 35.183 1.00 72.62 98 TYR A O 1
ATOM 762 N N . VAL A 1 99 ? -19.918 10.432 36.076 1.00 77.31 99 VAL A N 1
ATOM 763 C CA . VAL A 1 99 ? -20.146 11.129 34.801 1.00 77.31 99 VAL A CA 1
ATOM 764 C C . VAL A 1 99 ? -18.822 11.677 34.261 1.00 77.31 99 VAL A C 1
ATOM 766 O O . VAL A 1 99 ? -18.520 11.449 33.096 1.00 77.31 99 VAL A O 1
ATOM 769 N N . GLY A 1 100 ? -17.985 12.285 35.111 1.00 80.38 100 GLY A N 1
ATOM 770 C CA . GLY A 1 100 ? -16.654 12.765 34.728 1.00 80.38 100 GLY A CA 1
ATOM 771 C C . GLY A 1 100 ? -15.763 11.671 34.129 1.00 80.38 100 GLY A C 1
ATOM 772 O O . GLY A 1 100 ? -15.261 11.828 33.017 1.00 80.38 100 GLY A O 1
ATOM 773 N N . VAL A 1 101 ? -15.622 10.528 34.804 1.00 82.44 101 VAL A N 1
ATOM 774 C CA . VAL A 1 101 ? -14.817 9.396 34.298 1.00 82.44 101 VAL A CA 1
ATOM 775 C C . VAL A 1 101 ? -15.396 8.820 32.999 1.00 82.44 101 VAL A C 1
ATOM 777 O O . VAL A 1 101 ? -14.649 8.525 32.069 1.00 82.44 101 VAL A O 1
ATOM 780 N N . SER A 1 102 ? -16.722 8.726 32.888 1.00 81.69 102 SER A N 1
ATOM 781 C CA . SER A 1 102 ? -17.390 8.233 31.673 1.00 81.69 102 SER A CA 1
ATOM 782 C C . SER A 1 102 ? -17.144 9.168 30.482 1.00 81.69 102 SER A C 1
ATOM 784 O O . SER A 1 102 ? -16.792 8.713 29.391 1.00 81.69 102 SER A O 1
ATOM 786 N N . THR A 1 103 ? -17.246 10.485 30.696 1.00 81.62 103 THR A N 1
ATOM 787 C CA . THR A 1 103 ? -16.918 11.490 29.671 1.00 81.62 103 THR A CA 1
ATOM 788 C C . THR A 1 103 ? -15.436 11.479 29.302 1.00 81.62 103 THR A C 1
ATOM 790 O O . THR A 1 103 ? -15.100 11.610 28.128 1.00 81.62 103 THR A O 1
ATOM 793 N N . TYR A 1 104 ? -14.546 11.244 30.270 1.00 83.56 104 TYR A N 1
ATOM 794 C CA . TYR A 1 104 ? -13.110 11.127 30.030 1.00 83.56 104 TYR A CA 1
ATOM 795 C C . TYR A 1 104 ? -12.769 9.926 29.137 1.00 83.56 104 TYR A C 1
ATOM 797 O O . TYR A 1 104 ? -12.019 10.080 28.177 1.00 83.56 104 TYR A O 1
ATOM 805 N N . LEU A 1 105 ? -13.365 8.753 29.390 1.00 84.94 105 LEU A N 1
ATOM 806 C CA . LEU A 1 105 ? -13.176 7.560 28.553 1.00 84.94 105 LEU A CA 1
ATOM 807 C C . LEU A 1 105 ? -13.643 7.782 27.107 1.00 84.94 105 LEU A C 1
ATOM 809 O O . LEU A 1 105 ? -12.978 7.337 26.173 1.00 84.94 105 LEU A O 1
ATOM 813 N N . LEU A 1 106 ? -14.748 8.508 26.912 1.00 85.06 106 LEU A N 1
ATOM 814 C CA . LEU A 1 106 ? -15.245 8.845 25.577 1.00 85.06 106 LEU A CA 1
ATOM 815 C C . LEU A 1 106 ? -14.277 9.776 24.832 1.00 85.06 106 LEU A C 1
ATOM 817 O O . LEU A 1 106 ? -13.950 9.531 23.671 1.00 85.06 106 LEU A O 1
ATOM 821 N N . LEU A 1 107 ? -13.789 10.821 25.507 1.00 86.81 107 LEU A N 1
ATOM 822 C CA . LEU A 1 107 ? -12.816 11.756 24.938 1.00 86.81 107 LEU A CA 1
ATOM 823 C C . LEU A 1 107 ? -11.483 11.070 24.625 1.00 86.81 107 LEU A C 1
ATOM 825 O O . LEU A 1 107 ? -10.895 11.348 23.583 1.00 86.81 107 LEU A O 1
ATOM 829 N N . LEU A 1 108 ? -11.037 10.141 25.475 1.00 85.19 108 LEU A N 1
ATOM 830 C CA . LEU A 1 108 ? -9.857 9.315 25.221 1.00 85.19 108 LEU A CA 1
ATOM 831 C C . LEU A 1 108 ? -10.053 8.435 23.979 1.00 85.19 108 LEU A C 1
ATOM 833 O O . LEU A 1 108 ? -9.151 8.355 23.147 1.00 85.19 108 LEU A O 1
ATOM 837 N N . GLY A 1 109 ? -11.238 7.838 23.815 1.00 85.00 109 GLY A N 1
ATOM 838 C CA . GLY A 1 109 ? -11.608 7.090 22.614 1.00 85.00 109 GLY A CA 1
ATOM 839 C C . GLY A 1 109 ? -11.502 7.949 21.352 1.00 85.00 109 GLY A C 1
ATOM 840 O O . GLY A 1 109 ? -10.795 7.579 20.418 1.00 85.00 109 GLY A O 1
ATOM 841 N N . ILE A 1 110 ? -12.104 9.141 21.346 1.00 85.44 110 ILE A N 1
ATOM 842 C CA . ILE A 1 110 ? -12.036 10.080 20.210 1.00 85.44 110 ILE A CA 1
ATOM 843 C C . ILE A 1 110 ? -10.591 10.529 19.938 1.00 85.44 110 ILE A C 1
ATOM 845 O O . ILE A 1 110 ? -10.145 10.528 18.790 1.00 85.44 110 ILE A O 1
ATOM 849 N N . ALA A 1 111 ? -9.833 10.871 20.982 1.00 84.00 111 ALA A N 1
ATOM 850 C CA . ALA A 1 111 ? -8.435 11.270 20.852 1.00 84.00 111 ALA A CA 1
ATOM 851 C C . ALA A 1 111 ? -7.573 10.138 20.275 1.00 84.00 111 ALA A C 1
ATOM 853 O O . ALA A 1 111 ? -6.746 10.394 19.403 1.00 84.00 111 ALA A O 1
ATOM 854 N N . SER A 1 112 ? -7.800 8.892 20.705 1.00 80.06 112 SER A N 1
ATOM 855 C CA . SER A 1 112 ? -7.102 7.710 20.184 1.00 80.06 112 SER A CA 1
ATOM 856 C C . SER A 1 112 ? -7.392 7.469 18.700 1.00 80.06 112 SER A C 1
ATOM 858 O O . SER A 1 112 ? -6.492 7.112 17.942 1.00 80.06 112 SER A O 1
ATOM 860 N N . VAL A 1 113 ? -8.627 7.736 18.258 1.00 80.75 113 VAL A N 1
ATOM 861 C CA . VAL A 1 113 ? -9.007 7.632 16.845 1.00 80.75 113 VAL A CA 1
ATOM 862 C C . VAL A 1 113 ? -8.245 8.676 16.025 1.00 80.75 113 VAL A C 1
ATOM 864 O O . VAL A 1 113 ? -7.639 8.359 15.001 1.00 80.75 113 VAL A O 1
ATOM 867 N N . HIS A 1 114 ? -8.231 9.922 16.498 1.00 77.81 114 HIS A N 1
ATOM 868 C CA . HIS A 1 114 ? -7.576 11.024 15.802 1.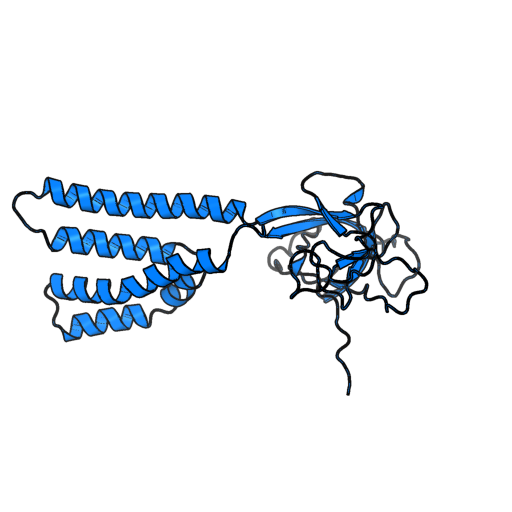00 77.8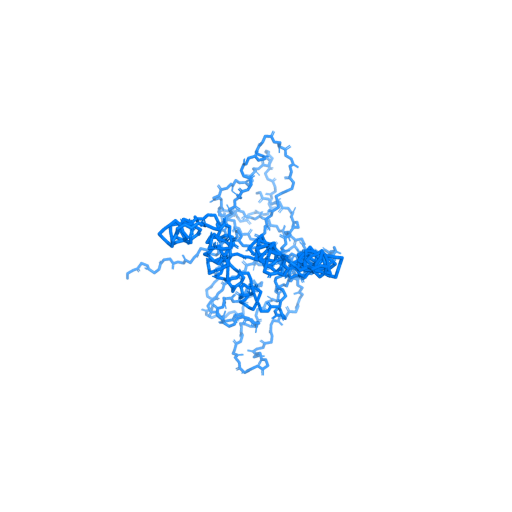1 114 HIS A CA 1
ATOM 869 C C . HIS A 1 114 ? -6.052 10.834 15.715 1.00 77.81 114 HIS A C 1
ATOM 871 O O . HIS A 1 114 ? -5.460 11.025 14.653 1.00 77.81 114 HIS A O 1
ATOM 877 N N . THR A 1 115 ? -5.394 10.417 16.802 1.00 76.88 115 THR A N 1
ATOM 878 C CA . THR A 1 115 ? -3.943 10.155 16.789 1.00 76.88 115 THR A CA 1
ATOM 879 C C . THR A 1 115 ? -3.585 8.995 15.870 1.00 76.88 115 THR A C 1
ATOM 881 O O . THR A 1 115 ? -2.589 9.061 15.150 1.00 76.88 115 THR A O 1
ATOM 884 N N . TRP A 1 116 ? -4.414 7.957 15.821 1.00 75.50 116 TRP A N 1
ATOM 885 C CA . TRP A 1 116 ? -4.187 6.826 14.935 1.00 75.50 116 TRP A CA 1
ATOM 886 C C . TRP A 1 116 ? -4.376 7.163 13.457 1.00 75.50 116 TRP A C 1
ATOM 888 O O . TRP A 1 116 ? -3.604 6.693 12.622 1.00 75.50 116 TRP A O 1
ATOM 898 N N . GLN A 1 117 ? -5.351 8.007 13.108 1.00 72.81 117 GLN A N 1
ATOM 899 C CA . GLN A 1 117 ? -5.490 8.510 11.738 1.00 72.81 117 GLN A CA 1
ATOM 900 C C . GLN A 1 117 ? -4.230 9.258 11.280 1.00 72.81 117 GLN A C 1
ATOM 902 O O . GLN A 1 117 ? -3.776 9.050 10.155 1.00 72.81 117 GLN A O 1
ATOM 907 N N . LEU A 1 118 ? -3.618 10.055 12.163 1.00 72.25 118 LEU A N 1
ATOM 908 C CA . LEU A 1 118 ? -2.357 10.746 11.872 1.00 72.25 118 LEU A CA 1
ATOM 909 C C . LEU A 1 118 ? -1.194 9.762 11.654 1.00 72.25 118 LEU A C 1
ATOM 911 O O . LEU A 1 118 ? -0.434 9.909 10.698 1.00 72.25 118 LEU A O 1
ATOM 915 N N . ILE A 1 119 ? -1.081 8.718 12.484 1.00 68.75 119 ILE A N 1
ATOM 916 C CA . ILE A 1 119 ? -0.061 7.663 12.323 1.00 68.75 119 ILE A CA 1
ATOM 917 C C . ILE A 1 119 ? -0.271 6.897 11.009 1.00 68.75 119 ILE A C 1
ATOM 919 O O . ILE A 1 119 ? 0.685 6.622 10.284 1.00 68.75 119 ILE A O 1
ATOM 923 N N . GLY A 1 120 ? -1.524 6.581 10.676 1.00 62.53 120 GLY A N 1
ATOM 924 C CA . GLY A 1 120 ? -1.886 5.904 9.435 1.00 62.53 120 GLY A CA 1
ATOM 925 C C . GLY A 1 120 ? -1.515 6.702 8.185 1.00 62.53 120 GLY A C 1
ATOM 926 O O . GLY A 1 120 ? -1.006 6.124 7.228 1.00 62.53 120 GLY A O 1
ATOM 927 N N . GLN A 1 121 ? -1.702 8.026 8.198 1.00 58.28 121 GLN A N 1
ATOM 928 C CA . GLN A 1 121 ? -1.274 8.897 7.097 1.00 58.28 121 GLN A CA 1
ATOM 929 C C . GLN A 1 121 ? 0.252 8.920 6.931 1.00 58.28 121 GLN A C 1
ATOM 931 O O . GLN A 1 121 ? 0.741 8.927 5.803 1.00 58.28 121 GLN A O 1
ATOM 936 N N . GLN A 1 122 ? 1.010 8.845 8.027 1.00 56.69 122 GLN A N 1
ATOM 937 C CA . GLN A 1 122 ? 2.473 8.767 7.975 1.00 56.69 122 GLN A CA 1
ATOM 938 C C . GLN A 1 122 ? 2.987 7.418 7.430 1.00 56.69 122 GLN A C 1
ATOM 940 O O . GLN A 1 122 ? 4.125 7.327 6.963 1.00 56.69 122 GLN A O 1
ATOM 945 N N . ALA A 1 123 ? 2.173 6.357 7.473 1.00 58.06 123 ALA A N 1
ATOM 946 C CA . ALA A 1 123 ? 2.583 5.019 7.048 1.00 58.06 123 ALA A CA 1
ATOM 947 C C . ALA A 1 123 ? 2.770 4.886 5.524 1.00 58.06 123 ALA A C 1
ATOM 949 O O . ALA A 1 123 ? 3.530 4.023 5.078 1.00 58.06 123 ALA A O 1
ATOM 950 N N . THR A 1 124 ? 2.115 5.732 4.720 1.00 59.09 124 THR A N 1
ATOM 951 C CA . THR A 1 124 ? 2.267 5.743 3.257 1.00 59.09 124 THR A CA 1
ATOM 952 C C . THR A 1 124 ? 2.585 7.139 2.752 1.00 59.09 124 THR A C 1
ATOM 954 O O . THR A 1 124 ? 1.706 7.997 2.687 1.00 59.09 124 THR A O 1
ATOM 957 N N . ILE A 1 125 ? 3.831 7.352 2.340 1.00 68.38 125 ILE A N 1
ATOM 958 C CA . ILE A 1 125 ? 4.259 8.634 1.782 1.00 68.38 125 ILE A CA 1
ATOM 959 C C . ILE A 1 125 ? 4.121 8.557 0.254 1.00 68.38 125 ILE A C 1
ATOM 961 O O . ILE A 1 125 ? 4.615 7.595 -0.349 1.00 68.38 125 ILE A O 1
ATOM 965 N N . PRO A 1 126 ? 3.444 9.527 -0.390 1.00 74.50 126 PRO A N 1
ATOM 966 C CA . PRO A 1 126 ? 3.424 9.611 -1.840 1.00 74.50 126 PRO A CA 1
ATOM 967 C C . PRO A 1 126 ? 4.815 9.998 -2.345 1.00 74.50 126 PRO A C 1
ATOM 969 O O . PRO A 1 126 ? 5.437 10.942 -1.861 1.00 74.50 126 PRO A O 1
ATOM 972 N N . CYS A 1 127 ? 5.299 9.275 -3.341 1.00 83.69 127 CYS A N 1
ATOM 973 C CA . CYS A 1 127 ? 6.599 9.495 -3.955 1.00 83.69 127 CYS A CA 1
ATOM 974 C C . CYS A 1 127 ? 6.525 9.170 -5.449 1.00 83.69 127 CYS A C 1
ATOM 976 O O . CYS A 1 127 ? 5.551 8.597 -5.932 1.00 83.69 127 CYS A O 1
ATOM 978 N N . TRP A 1 128 ? 7.524 9.584 -6.214 1.00 86.25 128 TRP A N 1
ATOM 979 C CA . TRP A 1 128 ? 7.594 9.348 -7.651 1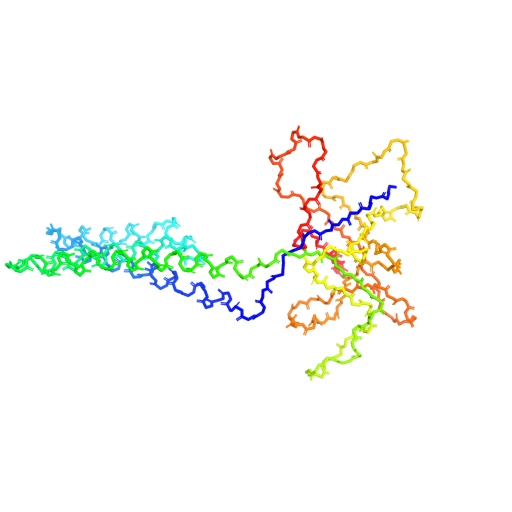.00 86.25 128 TRP A CA 1
ATOM 980 C C . TRP A 1 128 ? 8.491 8.154 -7.942 1.00 86.25 128 TRP A C 1
ATOM 982 O O . TRP A 1 128 ? 9.537 8.002 -7.308 1.00 86.25 128 TRP A O 1
ATOM 992 N N . LEU A 1 129 ? 8.105 7.331 -8.921 1.00 90.31 129 LEU A N 1
ATOM 993 C CA . LEU A 1 129 ? 8.993 6.297 -9.442 1.00 90.31 129 LEU A CA 1
ATOM 994 C C . LEU A 1 129 ? 10.227 6.968 -10.044 1.00 90.31 129 LEU A C 1
ATOM 996 O O . LEU A 1 129 ? 10.110 7.774 -10.968 1.00 90.31 129 LEU A O 1
ATOM 1000 N N . HIS A 1 130 ? 11.396 6.614 -9.534 1.00 91.94 130 HIS A N 1
ATOM 1001 C CA . HIS A 1 130 ? 12.641 7.312 -9.807 1.00 91.94 130 HIS A CA 1
ATOM 1002 C C . HIS A 1 130 ? 13.750 6.323 -10.160 1.00 91.94 130 HIS A C 1
ATOM 1004 O O . HIS A 1 130 ? 13.814 5.224 -9.611 1.00 91.94 130 HIS A O 1
ATOM 1010 N N . SER A 1 131 ? 14.654 6.709 -11.057 1.00 95.25 131 SER A N 1
ATOM 1011 C CA . SER A 1 131 ? 15.872 5.943 -11.327 1.00 95.25 131 SER A CA 1
ATOM 1012 C C . SER A 1 131 ? 17.041 6.865 -11.659 1.00 95.25 131 SER A C 1
ATOM 1014 O O . SER A 1 131 ? 16.869 7.944 -12.205 1.00 95.25 131 SER A O 1
ATOM 1016 N N . HIS A 1 132 ? 18.261 6.453 -11.340 1.00 94.94 132 HIS A N 1
ATOM 1017 C CA . HIS A 1 132 ? 19.475 7.236 -11.572 1.00 94.94 132 HIS A CA 1
ATOM 1018 C C . HIS A 1 132 ? 20.634 6.298 -11.919 1.00 94.94 132 HIS A C 1
ATOM 1020 O O . HIS A 1 132 ? 20.509 5.082 -11.840 1.00 94.94 132 HIS A O 1
ATOM 1026 N N . LYS A 1 133 ? 21.788 6.830 -12.331 1.00 94.06 133 LYS A N 1
ATOM 1027 C CA . LYS A 1 133 ? 22.920 6.037 -12.863 1.00 94.06 133 LYS A CA 1
ATOM 1028 C C . LYS A 1 133 ? 23.594 5.075 -11.865 1.00 94.06 133 LYS A C 1
ATOM 1030 O O . LYS A 1 133 ? 24.524 4.388 -12.271 1.00 94.06 133 LYS A O 1
ATOM 1035 N N . ALA A 1 134 ? 23.176 5.032 -10.601 1.00 94.81 134 ALA A N 1
ATOM 1036 C CA . ALA A 1 134 ? 23.744 4.102 -9.633 1.00 94.81 134 ALA A CA 1
ATOM 1037 C C . ALA A 1 134 ? 23.112 2.713 -9.763 1.00 94.81 134 ALA A C 1
ATOM 1039 O O . ALA A 1 134 ? 21.934 2.567 -10.098 1.00 94.81 134 ALA A O 1
ATOM 1040 N N . ASN A 1 135 ? 23.912 1.700 -9.448 1.00 94.56 135 ASN A N 1
ATOM 1041 C CA . ASN A 1 135 ? 23.514 0.300 -9.484 1.00 94.56 135 ASN A CA 1
ATOM 1042 C C . ASN A 1 135 ? 23.369 -0.246 -8.066 1.00 94.56 135 ASN A C 1
ATOM 1044 O O . ASN A 1 135 ? 23.973 0.278 -7.125 1.00 94.56 135 ASN A O 1
ATOM 1048 N N . TYR A 1 136 ? 22.570 -1.296 -7.895 1.00 92.94 136 TYR A N 1
ATOM 1049 C CA . TYR A 1 136 ? 22.549 -2.031 -6.634 1.00 92.94 136 TYR A CA 1
ATOM 1050 C C . TYR A 1 136 ? 23.950 -2.579 -6.322 1.00 92.94 136 TYR A C 1
ATOM 1052 O O . TYR A 1 136 ? 24.695 -2.924 -7.245 1.00 92.94 136 TYR A O 1
ATOM 1060 N N . PRO A 1 137 ? 24.364 -2.638 -5.045 1.00 92.75 137 PRO A N 1
ATOM 1061 C CA . PRO A 1 137 ? 25.639 -3.255 -4.689 1.00 92.75 137 PRO A CA 1
ATOM 1062 C C . PRO A 1 137 ? 25.617 -4.741 -5.069 1.00 92.75 137 PRO A C 1
ATOM 1064 O O . PRO A 1 137 ? 24.554 -5.335 -5.121 1.00 92.75 137 PRO A O 1
ATOM 1067 N N . ILE A 1 138 ? 26.769 -5.370 -5.320 1.00 89.19 138 ILE A N 1
ATOM 1068 C CA . ILE A 1 138 ? 26.822 -6.804 -5.690 1.00 89.19 138 ILE A CA 1
ATOM 1069 C C . ILE A 1 138 ? 26.274 -7.695 -4.560 1.00 89.19 138 ILE A C 1
ATOM 1071 O O . ILE A 1 138 ? 25.682 -8.748 -4.803 1.00 89.19 138 ILE A O 1
ATOM 1075 N N . ARG A 1 139 ? 26.470 -7.265 -3.312 1.00 90.81 139 ARG A N 1
ATOM 1076 C CA . ARG A 1 139 ? 25.913 -7.895 -2.117 1.00 90.81 139 ARG A CA 1
ATOM 1077 C C . ARG A 1 139 ? 25.277 -6.833 -1.239 1.00 90.81 139 ARG A C 1
ATOM 1079 O O . ARG A 1 139 ? 25.838 -5.746 -1.101 1.00 90.81 139 ARG A O 1
ATOM 1086 N N . TYR A 1 140 ? 24.130 -7.148 -0.655 1.00 88.19 140 TYR A N 1
ATOM 1087 C CA . TYR A 1 140 ? 23.523 -6.306 0.370 1.00 88.19 140 TYR A CA 1
ATOM 1088 C C . TYR A 1 140 ? 24.266 -6.462 1.708 1.00 88.19 140 TYR A C 1
ATOM 1090 O O . TYR A 1 140 ? 25.109 -7.348 1.868 1.00 88.19 140 TYR A O 1
ATOM 1098 N N . GLU A 1 141 ? 23.948 -5.604 2.679 1.00 86.12 141 GLU A N 1
ATOM 1099 C CA . GLU A 1 141 ? 24.593 -5.591 4.004 1.00 86.12 141 GLU A CA 1
ATOM 1100 C C . GLU A 1 141 ? 24.418 -6.907 4.779 1.00 86.12 141 GLU A C 1
ATOM 1102 O O . GLU A 1 141 ? 25.276 -7.283 5.572 1.00 86.12 141 GLU A O 1
ATOM 1107 N N . ASP A 1 142 ? 23.342 -7.645 4.507 1.00 84.50 142 ASP A N 1
ATOM 1108 C CA . ASP A 1 142 ? 23.051 -8.956 5.097 1.00 84.50 142 ASP A CA 1
ATOM 1109 C C . ASP A 1 142 ? 23.757 -10.133 4.392 1.00 84.50 142 ASP A C 1
ATOM 1111 O O . ASP A 1 142 ? 23.545 -11.294 4.741 1.00 84.50 142 ASP A O 1
ATOM 1115 N N . GLY A 1 143 ? 24.599 -9.851 3.394 1.00 86.88 143 GLY A N 1
ATOM 1116 C CA . GLY A 1 143 ? 25.364 -10.847 2.647 1.00 86.88 143 GLY A CA 1
ATOM 1117 C C . GLY A 1 143 ? 24.607 -11.524 1.502 1.00 86.88 143 GLY A C 1
ATOM 1118 O O . GLY A 1 143 ? 25.219 -12.313 0.775 1.00 86.88 143 GLY A O 1
ATOM 1119 N N . ARG A 1 144 ? 23.320 -11.212 1.281 1.00 88.19 144 ARG A N 1
ATOM 1120 C CA . ARG A 1 144 ? 22.571 -11.700 0.111 1.00 88.19 144 ARG A CA 1
ATOM 1121 C C . ARG A 1 144 ? 23.140 -11.113 -1.184 1.00 88.19 144 ARG A C 1
ATOM 1123 O O . ARG A 1 144 ? 23.564 -9.958 -1.227 1.00 88.19 144 ARG A O 1
ATOM 1130 N N . GLY A 1 145 ? 23.136 -11.911 -2.251 1.00 86.81 145 GLY A N 1
ATOM 1131 C CA . GLY A 1 145 ? 23.509 -11.452 -3.591 1.00 86.81 145 GLY A CA 1
ATOM 1132 C C . GLY A 1 145 ? 22.417 -10.581 -4.216 1.00 86.81 145 GLY A C 1
ATOM 1133 O O . GLY A 1 145 ? 21.233 -10.863 -4.047 1.00 86.81 145 GLY A O 1
ATOM 1134 N N . SER A 1 146 ? 22.825 -9.550 -4.952 1.00 89.19 146 SER A N 1
ATOM 1135 C CA . SER A 1 146 ? 21.945 -8.698 -5.761 1.00 89.19 146 SER A CA 1
ATOM 1136 C C . SER A 1 146 ? 22.298 -8.831 -7.244 1.00 89.19 146 SER A C 1
ATOM 1138 O O . SER A 1 146 ? 23.342 -9.366 -7.617 1.00 89.19 146 SER A O 1
ATOM 1140 N N . SER 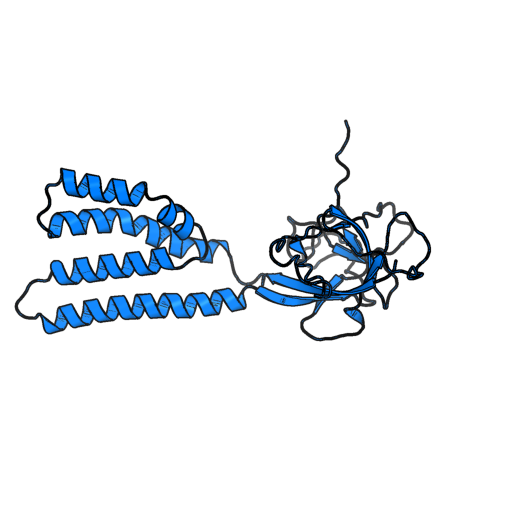A 1 147 ? 21.417 -8.327 -8.102 1.00 89.19 147 SER A N 1
ATOM 1141 C CA . SER A 1 147 ? 21.555 -8.341 -9.556 1.00 89.19 147 SER A CA 1
ATOM 1142 C C . SER A 1 147 ? 22.613 -7.382 -10.101 1.00 89.19 147 SER A C 1
ATOM 1144 O O . SER A 1 147 ? 22.974 -7.476 -11.274 1.00 89.19 147 SER A O 1
ATOM 1146 N N . HIS A 1 148 ? 23.073 -6.429 -9.281 1.00 92.31 148 HIS A N 1
ATOM 1147 C CA . HIS A 1 148 ? 23.940 -5.324 -9.695 1.00 92.31 148 HIS A CA 1
ATOM 1148 C C . HIS A 1 148 ? 23.370 -4.472 -10.854 1.00 92.31 148 HIS A C 1
ATOM 1150 O O . HIS A 1 148 ? 24.100 -3.751 -11.536 1.00 92.31 148 HIS A O 1
ATOM 1156 N N . GLN A 1 149 ? 22.054 -4.530 -11.085 1.00 92.31 149 GLN A N 1
ATOM 1157 C CA . GLN A 1 149 ? 21.361 -3.714 -12.083 1.00 92.31 149 GLN A CA 1
ATOM 1158 C C . GLN A 1 149 ? 21.137 -2.277 -11.585 1.00 92.31 149 GLN A C 1
ATOM 1160 O O . GLN A 1 149 ? 21.443 -1.939 -10.439 1.00 92.31 149 GLN A O 1
ATOM 1165 N N . GLN A 1 150 ? 20.610 -1.409 -12.455 1.00 94.94 150 GLN A N 1
ATOM 1166 C CA . GLN A 1 150 ? 20.339 -0.014 -12.111 1.00 94.94 150 GLN A CA 1
ATOM 1167 C C . GLN A 1 150 ? 19.274 0.082 -11.014 1.00 94.94 150 GLN A C 1
ATOM 1169 O O . GLN A 1 150 ? 18.241 -0.588 -11.082 1.00 94.94 150 GLN A O 1
ATOM 1174 N N . GLN A 1 151 ? 19.498 0.962 -10.040 1.00 94.94 151 GLN A N 1
ATOM 1175 C CA . GLN A 1 151 ? 18.557 1.171 -8.948 1.00 94.94 151 GLN A CA 1
ATOM 1176 C C . GLN A 1 151 ? 17.278 1.853 -9.435 1.00 94.94 151 GLN A C 1
ATOM 1178 O O . GLN A 1 151 ? 17.305 2.823 -10.204 1.00 94.94 151 GLN A O 1
ATOM 1183 N N . VAL A 1 152 ? 16.149 1.363 -8.931 1.00 93.94 152 VAL A N 1
ATOM 1184 C CA . VAL A 1 152 ? 14.845 2.011 -9.058 1.00 93.94 152 VAL A CA 1
ATOM 1185 C C . VAL A 1 152 ? 14.324 2.262 -7.652 1.00 93.94 152 VAL A C 1
ATOM 1187 O O . VAL A 1 152 ? 14.282 1.364 -6.814 1.00 93.94 152 VAL A O 1
ATOM 1190 N N . THR A 1 153 ? 13.978 3.510 -7.366 1.00 91.44 153 THR A N 1
ATOM 1191 C CA . THR A 1 153 ? 13.623 3.968 -6.024 1.00 91.44 153 THR A CA 1
ATOM 1192 C C . THR A 1 153 ? 12.349 4.803 -6.050 1.00 91.44 153 THR A C 1
ATOM 1194 O O . THR A 1 153 ? 11.774 5.079 -7.106 1.00 91.44 153 THR A O 1
ATOM 1197 N N . CYS A 1 154 ? 11.889 5.189 -4.862 1.00 88.62 154 CYS A N 1
ATOM 1198 C CA . CYS A 1 154 ? 10.823 6.160 -4.703 1.00 88.62 154 CYS A CA 1
ATOM 1199 C C . CYS A 1 154 ? 11.409 7.480 -4.205 1.00 88.62 154 CYS A C 1
ATOM 1201 O O . CYS A 1 154 ? 12.050 7.508 -3.155 1.00 88.62 154 CYS A O 1
ATOM 1203 N N . TYR A 1 155 ? 11.204 8.563 -4.953 1.00 88.56 155 TYR A N 1
ATOM 1204 C CA . TYR A 1 155 ? 11.747 9.878 -4.616 1.00 88.56 155 TYR A CA 1
ATOM 1205 C C . TYR A 1 155 ? 10.632 10.894 -4.366 1.00 88.56 155 TYR A C 1
ATOM 1207 O O . TYR A 1 155 ? 9.698 11.020 -5.156 1.00 88.56 155 TYR A O 1
ATOM 1215 N N . SER A 1 156 ? 10.701 11.621 -3.251 1.00 85.31 156 SER A N 1
ATOM 1216 C CA . SER A 1 156 ? 9.596 12.482 -2.800 1.00 85.31 156 SER A CA 1
ATOM 1217 C C . SER A 1 156 ? 9.469 13.792 -3.583 1.00 85.31 156 SER A C 1
ATOM 1219 O O . SER A 1 156 ? 8.399 14.398 -3.603 1.00 85.31 156 SER A O 1
ATOM 1221 N N . PHE A 1 157 ? 10.539 14.242 -4.239 1.00 85.00 157 PHE A N 1
ATOM 1222 C CA . PHE A 1 157 ? 10.570 15.527 -4.938 1.00 85.00 157 PHE A CA 1
ATOM 1223 C C . PHE A 1 157 ? 10.447 15.357 -6.452 1.00 85.00 157 PHE A C 1
ATOM 1225 O O . PHE A 1 157 ? 10.655 14.276 -7.003 1.00 85.00 157 PHE A O 1
ATOM 1232 N N . LYS A 1 158 ? 10.078 16.442 -7.138 1.00 85.62 158 LYS A N 1
ATOM 1233 C CA . LYS A 1 158 ? 10.024 16.479 -8.603 1.00 85.62 158 LYS A CA 1
ATOM 1234 C C . LYS A 1 158 ? 11.449 16.518 -9.162 1.00 85.62 158 LYS A C 1
ATOM 1236 O O . LYS A 1 158 ? 12.214 17.403 -8.798 1.00 85.62 158 LYS A O 1
ATOM 1241 N N . ASP A 1 159 ? 11.763 15.597 -10.065 1.00 89.06 159 ASP A N 1
ATOM 1242 C CA . ASP A 1 159 ? 13.073 15.453 -10.706 1.00 89.06 159 ASP A CA 1
ATOM 1243 C C . ASP A 1 159 ? 12.889 15.010 -12.173 1.00 89.06 159 ASP A C 1
ATOM 1245 O O . ASP A 1 159 ? 11.874 14.403 -12.528 1.00 89.06 159 ASP A O 1
ATOM 1249 N N . VAL A 1 160 ? 13.867 15.296 -13.035 1.00 90.31 160 VAL A N 1
ATOM 1250 C CA . VAL A 1 160 ? 13.931 14.788 -14.419 1.00 90.31 160 VAL A CA 1
ATOM 1251 C C . VAL A 1 160 ? 14.075 13.262 -14.470 1.00 90.31 160 VAL A C 1
ATOM 1253 O O . VAL A 1 160 ? 13.559 12.616 -15.375 1.00 90.31 160 VAL A O 1
ATOM 1256 N N . ASN A 1 161 ? 14.692 12.673 -13.450 1.00 92.62 161 ASN A N 1
ATOM 1257 C CA . ASN A 1 161 ? 14.831 11.234 -13.229 1.00 92.62 161 ASN A CA 1
ATOM 1258 C C . ASN A 1 161 ? 13.524 10.546 -12.781 1.00 92.62 161 ASN A C 1
ATOM 1260 O O . ASN A 1 161 ? 13.498 9.345 -12.524 1.00 92.62 161 ASN A O 1
ATOM 1264 N N . ASN A 1 162 ? 12.425 11.297 -12.665 1.00 90.88 162 ASN A N 1
ATOM 1265 C CA . ASN A 1 162 ? 11.097 10.735 -12.407 1.00 90.88 162 ASN A CA 1
ATOM 1266 C C . ASN A 1 162 ? 10.315 10.465 -13.705 1.00 90.88 162 ASN A C 1
ATOM 1268 O O . ASN A 1 162 ? 9.173 10.007 -13.648 1.00 90.88 162 ASN A O 1
ATOM 1272 N N . TRP A 1 163 ? 10.880 10.809 -14.868 1.00 89.12 163 TRP A N 1
ATOM 1273 C CA . TRP A 1 163 ? 10.197 10.715 -16.155 1.00 89.12 163 TRP A CA 1
ATOM 1274 C C . TRP A 1 163 ? 10.375 9.329 -16.779 1.00 89.12 163 TRP A C 1
ATOM 1276 O O . TRP A 1 163 ? 11.493 8.860 -17.009 1.00 89.12 163 TRP A O 1
ATOM 1286 N N . TRP A 1 164 ? 9.250 8.702 -17.117 1.00 89.56 164 TRP A N 1
ATOM 1287 C CA . TRP A 1 164 ? 9.182 7.386 -17.745 1.00 89.56 164 TRP A CA 1
ATOM 1288 C C . TRP A 1 164 ? 8.427 7.451 -19.063 1.00 89.56 164 TRP A C 1
ATOM 1290 O O . TRP A 1 164 ? 7.445 8.168 -19.202 1.00 89.56 164 TRP A O 1
ATOM 1300 N N . ILE A 1 165 ? 8.862 6.661 -20.031 1.00 87.56 165 ILE A N 1
ATOM 1301 C CA . ILE A 1 165 ? 8.238 6.511 -21.336 1.00 87.56 165 ILE A CA 1
ATOM 1302 C C . ILE A 1 165 ? 7.453 5.203 -21.349 1.00 87.56 165 ILE A C 1
ATOM 1304 O O . ILE A 1 165 ? 8.029 4.124 -21.200 1.00 87.56 165 ILE A O 1
ATOM 1308 N N . VAL A 1 166 ? 6.144 5.294 -21.577 1.00 86.81 166 VAL A N 1
ATOM 1309 C CA . VAL A 1 166 ? 5.297 4.126 -21.849 1.00 86.81 166 VAL A CA 1
ATOM 1310 C C . VAL A 1 166 ? 5.468 3.727 -23.310 1.00 86.81 166 VAL A C 1
ATOM 1312 O O . VAL A 1 166 ? 5.168 4.517 -24.209 1.00 86.81 166 VAL A O 1
ATOM 1315 N N . LYS A 1 167 ? 5.944 2.502 -23.537 1.00 84.81 167 LYS A N 1
ATOM 1316 C CA . LYS A 1 167 ? 6.227 1.925 -24.852 1.00 84.81 167 LYS A CA 1
ATOM 1317 C C . LYS A 1 167 ? 5.360 0.688 -25.102 1.00 84.81 167 LYS A C 1
ATOM 1319 O O . LYS A 1 167 ? 5.149 -0.130 -24.212 1.00 84.81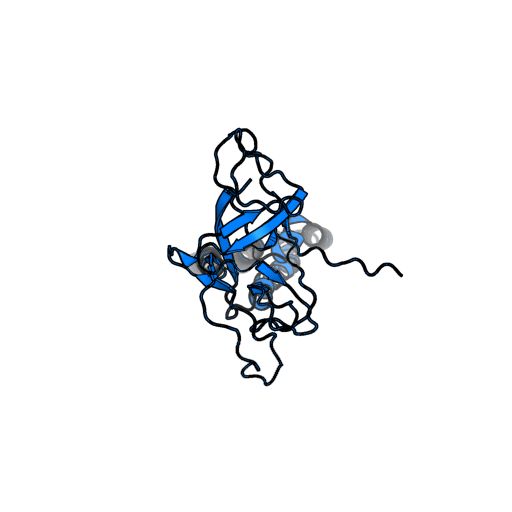 167 LYS A O 1
ATOM 1324 N N . ASP A 1 168 ? 4.885 0.549 -26.335 1.00 84.56 168 ASP A N 1
ATOM 1325 C CA . ASP A 1 168 ? 4.213 -0.662 -26.820 1.00 84.56 168 ASP A CA 1
ATOM 1326 C C . ASP A 1 168 ? 5.272 -1.742 -27.134 1.00 84.56 168 ASP A C 1
ATOM 1328 O O . ASP A 1 168 ? 6.165 -1.467 -27.943 1.00 84.56 168 ASP A O 1
ATOM 1332 N N . PRO A 1 169 ? 5.210 -2.947 -26.533 1.00 85.62 169 PRO A N 1
ATOM 1333 C CA . PRO A 1 169 ? 6.211 -3.993 -26.748 1.00 85.62 169 PRO A CA 1
ATOM 1334 C C . PRO A 1 169 ? 6.286 -4.475 -28.203 1.00 85.62 169 PRO A C 1
ATOM 1336 O O . PRO A 1 169 ? 7.338 -4.937 -28.637 1.00 85.62 169 PRO A O 1
ATOM 1339 N N . GLY A 1 170 ? 5.201 -4.345 -28.975 1.00 82.00 170 GLY A N 1
ATOM 1340 C CA . GLY A 1 170 ? 5.158 -4.730 -30.388 1.00 82.00 170 GLY A CA 1
ATOM 1341 C C . GLY A 1 170 ? 5.771 -3.697 -31.338 1.00 82.00 170 GLY A C 1
ATOM 1342 O O . GLY A 1 170 ? 5.810 -3.929 -32.544 1.00 82.00 170 GLY A O 1
ATOM 1343 N N . ARG A 1 171 ? 6.229 -2.542 -30.834 1.00 78.38 171 ARG A N 1
ATOM 1344 C CA . ARG A 1 171 ? 6.785 -1.457 -31.654 1.00 78.38 171 ARG A CA 1
ATOM 1345 C C . ARG A 1 171 ? 8.188 -1.098 -31.198 1.00 78.38 171 ARG A C 1
ATOM 1347 O O . ARG A 1 171 ? 8.410 -0.736 -30.048 1.00 78.38 171 ARG A O 1
ATOM 1354 N N . GLN A 1 172 ? 9.145 -1.132 -32.119 1.00 71.88 172 GLN A N 1
ATOM 1355 C CA . GLN A 1 172 ? 10.524 -0.758 -31.802 1.00 71.88 172 GLN A CA 1
ATOM 1356 C C . GLN A 1 172 ? 10.705 0.761 -31.688 1.00 71.88 172 GLN A C 1
ATOM 1358 O O . GLN A 1 172 ? 11.458 1.215 -30.824 1.00 71.88 172 GLN A O 1
ATOM 1363 N N . GLU A 1 173 ? 9.970 1.529 -32.491 1.00 72.75 173 GLU A N 1
ATOM 1364 C CA . GLU A 1 173 ? 10.079 2.984 -32.581 1.00 72.75 173 GLU A CA 1
ATOM 1365 C C . GLU A 1 173 ? 9.544 3.715 -31.343 1.00 72.75 173 GLU A C 1
ATOM 1367 O O . GLU A 1 173 ? 8.456 3.429 -30.835 1.00 72.75 173 GLU A O 1
ATOM 1372 N N . LEU A 1 174 ? 10.281 4.744 -30.912 1.00 69.75 174 LEU A N 1
ATOM 1373 C CA . LEU A 1 174 ? 9.872 5.672 -29.854 1.00 69.75 174 LEU A CA 1
ATOM 1374 C C . LEU A 1 174 ? 9.033 6.853 -30.383 1.00 69.75 174 LEU A C 1
ATOM 1376 O O . LEU A 1 174 ? 8.880 7.876 -29.717 1.00 69.75 174 LEU A O 1
ATOM 1380 N N . VAL A 1 175 ? 8.475 6.731 -31.587 1.00 69.19 175 VAL A N 1
ATOM 1381 C CA . VAL A 1 175 ? 7.712 7.808 -32.219 1.00 69.19 175 VAL A CA 1
ATOM 1382 C C . VAL A 1 175 ? 6.276 7.837 -31.680 1.00 69.19 175 VAL A C 1
ATOM 1384 O O . VAL A 1 175 ? 5.603 6.812 -31.471 1.00 69.19 175 VAL A O 1
ATOM 1387 N N . VAL A 1 176 ? 5.789 9.050 -31.416 1.00 67.12 176 VAL A N 1
ATOM 1388 C CA . VAL A 1 176 ? 4.394 9.291 -31.041 1.00 67.12 176 VAL A CA 1
ATOM 1389 C C . VAL A 1 176 ? 3.537 9.230 -32.301 1.00 67.12 176 VAL A C 1
ATOM 1391 O O . VAL A 1 176 ? 3.737 10.002 -33.235 1.00 67.12 176 VAL A O 1
ATOM 1394 N N . ASN A 1 177 ? 2.574 8.306 -32.321 1.00 65.75 177 ASN A N 1
ATOM 1395 C CA . ASN A 1 177 ? 1.616 8.209 -33.419 1.00 65.75 177 ASN A CA 1
ATOM 1396 C C . ASN A 1 177 ? 0.796 9.500 -33.510 1.00 65.75 177 ASN A C 1
ATOM 1398 O O . ASN A 1 177 ? 0.474 10.105 -32.486 1.00 65.75 177 ASN A O 1
ATOM 1402 N N . ARG A 1 178 ? 0.390 9.868 -34.726 1.00 69.31 178 ARG A N 1
ATOM 1403 C CA . ARG A 1 178 ? -0.632 10.889 -34.962 1.00 69.31 178 ARG A CA 1
ATOM 1404 C C . ARG A 1 178 ? -1.837 10.210 -35.626 1.00 69.31 178 ARG A C 1
ATOM 1406 O O . ARG A 1 178 ? -1.686 9.776 -36.764 1.00 69.31 178 ARG A O 1
ATOM 1413 N N . PRO A 1 179 ? -2.995 10.078 -34.952 1.00 70.75 179 PRO A N 1
ATOM 1414 C CA . PRO A 1 179 ? -3.299 10.497 -33.579 1.00 70.75 179 PRO A CA 1
ATOM 1415 C C . PRO A 1 179 ? -2.632 9.607 -32.506 1.00 70.75 179 PRO A C 1
ATOM 1417 O O . PRO A 1 179 ? -2.298 8.447 -32.777 1.00 70.75 179 PRO A O 1
ATOM 1420 N N . PRO A 1 180 ? -2.432 10.122 -31.277 1.00 70.81 180 PRO A N 1
ATOM 1421 C CA . PRO A 1 180 ? -1.905 9.325 -30.178 1.00 70.81 180 PRO A CA 1
ATOM 1422 C C . PRO A 1 180 ? -2.896 8.212 -29.815 1.00 70.81 180 PRO A C 1
ATOM 1424 O O . PRO A 1 180 ? -4.089 8.449 -29.636 1.00 70.81 180 PRO A O 1
ATOM 1427 N N . ARG A 1 181 ? -2.395 6.979 -29.695 1.00 75.31 181 ARG A N 1
ATOM 1428 C CA . ARG A 1 181 ? -3.163 5.873 -29.108 1.00 75.31 181 ARG A CA 1
ATOM 1429 C C . ARG A 1 181 ? -3.329 6.168 -27.607 1.00 75.31 181 ARG A C 1
ATOM 1431 O O . ARG A 1 181 ? -2.371 6.642 -27.018 1.00 75.31 181 ARG A O 1
ATOM 1438 N N . PRO A 1 182 ? -4.490 5.956 -26.979 1.00 78.06 182 PRO A N 1
ATOM 1439 C CA . PRO A 1 182 ? -4.613 6.007 -25.521 1.00 78.06 182 PRO A CA 1
ATOM 1440 C C . PRO A 1 182 ? -4.202 4.668 -24.881 1.00 78.06 182 PRO A C 1
ATOM 1442 O O . PRO A 1 182 ? -4.414 3.618 -25.490 1.00 78.06 182 PRO A O 1
ATOM 1445 N N . VAL A 1 183 ? -3.648 4.703 -23.660 1.00 80.81 183 VAL A N 1
ATOM 1446 C CA . VAL A 1 183 ? -3.419 3.497 -22.835 1.00 80.81 183 VAL A CA 1
ATOM 1447 C C . VAL A 1 183 ? -4.737 3.097 -22.183 1.00 80.81 183 VAL A C 1
ATOM 1449 O O . VAL A 1 183 ? -5.400 3.942 -21.580 1.00 80.81 183 VAL A O 1
ATOM 1452 N N . ARG A 1 184 ? -5.116 1.825 -22.298 1.00 81.62 184 ARG A N 1
ATOM 1453 C CA . ARG A 1 184 ? -6.342 1.267 -21.720 1.00 81.62 184 ARG A CA 1
ATOM 1454 C C . ARG A 1 184 ? -6.023 0.275 -20.607 1.00 81.62 184 ARG A C 1
ATOM 1456 O O . ARG A 1 184 ? -4.916 -0.247 -20.497 1.00 81.62 184 ARG A O 1
ATOM 1463 N N . HIS A 1 185 ? -7.027 0.002 -19.783 1.00 80.94 185 HIS A N 1
ATOM 1464 C CA . HIS A 1 185 ? -6.959 -1.082 -18.814 1.00 80.94 185 HIS A CA 1
ATOM 1465 C C . HIS A 1 185 ? -6.697 -2.427 -19.512 1.00 80.94 185 HIS A C 1
ATOM 1467 O O . HIS A 1 185 ? -7.312 -2.733 -20.532 1.00 80.94 185 HIS A O 1
ATOM 1473 N N . GLY A 1 186 ? -5.792 -3.224 -18.951 1.00 82.88 186 GLY A N 1
ATOM 1474 C CA . GLY A 1 186 ? -5.387 -4.526 -19.467 1.00 82.88 186 GLY A CA 1
ATOM 1475 C C . GLY A 1 186 ? -4.292 -4.472 -20.534 1.00 82.88 186 GLY A C 1
ATOM 1476 O O . GLY A 1 186 ? -3.783 -5.536 -20.894 1.00 82.88 186 GLY A O 1
ATOM 1477 N N . ASP A 1 187 ? -3.898 -3.281 -21.006 1.00 84.81 187 ASP A N 1
ATOM 1478 C CA . ASP A 1 187 ? -2.799 -3.132 -21.962 1.00 84.81 187 ASP A CA 1
ATOM 1479 C C . ASP A 1 187 ? -1.477 -3.615 -21.347 1.00 84.81 187 ASP A C 1
ATOM 1481 O O . ASP A 1 187 ? -1.193 -3.393 -20.168 1.00 84.81 187 ASP A O 1
ATOM 1485 N N . VAL A 1 188 ? -0.649 -4.266 -22.167 1.00 88.06 188 VAL A N 1
ATOM 1486 C CA . VAL A 1 188 ? 0.711 -4.671 -21.798 1.00 88.06 188 VAL A CA 1
ATOM 1487 C C . VAL A 1 188 ? 1.692 -3.662 -22.376 1.00 88.06 188 VAL A C 1
ATOM 1489 O O . VAL A 1 188 ? 1.701 -3.414 -23.582 1.00 88.06 188 VAL A O 1
ATOM 1492 N N . VAL A 1 189 ? 2.517 -3.083 -21.511 1.00 88.44 189 VAL A N 1
ATOM 1493 C CA . VAL A 1 189 ? 3.439 -1.997 -21.839 1.00 88.44 189 VAL A CA 1
ATOM 1494 C C . VAL A 1 189 ? 4.843 -2.288 -21.325 1.00 88.44 189 VAL A C 1
ATOM 1496 O O . VAL A 1 189 ? 5.055 -3.102 -20.427 1.00 88.44 189 VAL A O 1
ATOM 1499 N N . GLN A 1 190 ? 5.813 -1.585 -21.893 1.00 90.00 190 GLN A N 1
ATOM 1500 C CA . GLN A 1 190 ? 7.167 -1.465 -21.371 1.00 90.00 190 GLN A CA 1
ATOM 1501 C C . GLN A 1 190 ? 7.353 -0.056 -20.814 1.00 90.00 190 GLN A C 1
ATOM 1503 O O . GLN A 1 190 ? 6.893 0.919 -21.411 1.00 90.00 190 GLN A O 1
ATOM 1508 N N . LEU A 1 191 ? 8.047 0.060 -19.686 1.00 91.12 191 LEU A N 1
ATOM 1509 C CA . LEU A 1 191 ? 8.390 1.347 -19.087 1.00 91.12 191 LEU A CA 1
ATOM 1510 C C . LEU A 1 191 ? 9.878 1.600 -19.299 1.00 91.12 191 LEU A C 1
ATOM 1512 O O . LEU A 1 191 ? 10.713 0.828 -18.837 1.00 91.12 191 LEU A O 1
ATOM 1516 N N . LEU A 1 192 ? 10.206 2.661 -20.027 1.00 91.31 192 LEU A N 1
ATOM 1517 C CA . LEU A 1 192 ? 11.576 3.056 -20.339 1.00 91.31 192 LEU A CA 1
ATOM 1518 C C . LEU A 1 192 ? 11.925 4.321 -19.554 1.00 91.31 192 LEU A C 1
ATOM 1520 O O . LEU A 1 192 ? 11.241 5.331 -19.680 1.00 91.31 192 LEU A O 1
ATOM 1524 N N . HIS A 1 193 ? 12.983 4.290 -18.754 1.00 92.81 193 HIS A N 1
ATOM 1525 C CA . HIS A 1 193 ? 13.412 5.461 -17.999 1.00 92.81 193 HIS A CA 1
ATOM 1526 C C . HIS A 1 193 ? 13.969 6.541 -18.937 1.00 92.81 193 HIS A C 1
ATOM 1528 O O . HIS A 1 193 ? 14.865 6.264 -19.738 1.00 92.81 193 HIS A O 1
ATOM 1534 N N . GLY A 1 194 ? 13.464 7.774 -18.836 1.00 88.50 194 GLY A N 1
ATOM 1535 C CA . GLY A 1 194 ? 13.755 8.841 -19.797 1.00 88.50 194 GLY A CA 1
ATOM 1536 C C . GLY A 1 194 ? 15.229 9.248 -19.843 1.00 88.50 194 GLY A C 1
ATOM 1537 O O . GLY A 1 194 ? 15.787 9.412 -20.924 1.00 88.50 194 GLY A O 1
ATOM 1538 N N . MET A 1 195 ? 15.887 9.355 -18.684 1.00 91.31 195 MET A N 1
ATOM 1539 C CA . MET A 1 195 ? 17.272 9.844 -18.604 1.00 91.31 195 MET A CA 1
ATOM 1540 C C . MET A 1 195 ? 18.325 8.770 -18.898 1.00 91.31 195 MET A C 1
ATOM 1542 O O . MET A 1 195 ? 19.400 9.079 -19.407 1.00 91.31 195 MET A O 1
ATOM 1546 N N . THR A 1 196 ? 18.056 7.508 -18.550 1.00 92.56 196 THR A N 1
ATOM 1547 C CA . THR A 1 196 ? 19.055 6.421 -18.640 1.00 92.56 196 THR A CA 1
ATOM 1548 C C . THR A 1 196 ? 18.754 5.427 -19.754 1.00 92.56 196 THR A C 1
ATOM 1550 O O . THR A 1 196 ? 19.590 4.571 -20.033 1.00 92.56 196 THR A O 1
ATOM 1553 N N . SER A 1 197 ? 17.583 5.532 -20.395 1.00 91.75 197 SER A N 1
ATOM 1554 C CA . SER A 1 197 ? 17.116 4.608 -21.434 1.00 91.75 197 SER A CA 1
ATOM 1555 C C . SER A 1 197 ? 17.155 3.137 -20.997 1.00 91.75 197 SER A C 1
ATOM 1557 O O . SER A 1 197 ? 17.387 2.244 -21.812 1.00 91.75 197 SER A O 1
ATOM 1559 N N . ARG A 1 198 ? 16.940 2.866 -19.703 1.00 92.38 198 ARG A N 1
ATOM 1560 C CA . ARG A 1 198 ? 16.833 1.503 -19.165 1.00 92.38 198 ARG A CA 1
ATOM 1561 C C . ARG A 1 198 ? 15.376 1.110 -18.993 1.00 92.38 198 ARG A C 1
ATOM 1563 O O . ARG A 1 198 ? 14.548 1.931 -18.603 1.00 92.38 198 ARG A O 1
ATOM 1570 N N . PHE A 1 199 ? 15.064 -0.143 -19.303 1.00 92.19 199 PHE A N 1
ATOM 1571 C CA . PHE A 1 199 ? 13.720 -0.674 -19.112 1.00 92.19 199 PHE A CA 1
ATOM 1572 C C . PHE A 1 199 ? 13.497 -1.043 -17.652 1.00 92.19 199 PHE A C 1
ATOM 1574 O O . PHE A 1 199 ? 14.364 -1.666 -17.041 1.00 92.19 199 PHE A O 1
ATOM 1581 N N . LEU A 1 200 ? 12.323 -0.708 -17.124 1.00 93.69 200 LEU A N 1
ATOM 1582 C CA . LEU A 1 200 ? 11.873 -1.214 -15.838 1.00 93.69 200 LEU A CA 1
ATOM 1583 C C . LEU A 1 200 ? 11.734 -2.732 -15.924 1.00 93.69 200 LEU A C 1
ATOM 1585 O O . LEU A 1 200 ? 11.041 -3.254 -16.802 1.00 93.69 200 LEU A O 1
ATOM 1589 N N . ASN A 1 201 ? 12.379 -3.417 -14.998 1.00 92.00 201 ASN A N 1
ATOM 1590 C CA . ASN A 1 201 ? 12.533 -4.855 -14.981 1.00 92.00 201 ASN A CA 1
ATOM 1591 C C . ASN A 1 201 ? 12.262 -5.383 -13.576 1.00 92.00 201 ASN A C 1
ATOM 1593 O O . ASN A 1 201 ? 12.561 -4.724 -12.582 1.00 92.00 201 ASN A O 1
ATOM 1597 N N . SER A 1 202 ? 11.722 -6.589 -13.499 1.00 90.38 202 SER A N 1
ATOM 1598 C CA . SER A 1 202 ? 11.726 -7.383 -12.274 1.00 90.38 202 SER A CA 1
ATOM 1599 C C . SER A 1 202 ? 12.283 -8.760 -12.596 1.00 90.38 202 SER A C 1
ATOM 1601 O O . SER A 1 202 ? 12.364 -9.144 -13.760 1.00 90.38 202 SER A O 1
ATOM 1603 N N . HIS A 1 203 ? 12.795 -9.460 -11.600 1.00 87.44 203 HIS A N 1
ATOM 1604 C CA . HIS A 1 203 ? 13.475 -10.729 -11.807 1.00 87.44 203 HIS A CA 1
ATOM 1605 C C . HIS A 1 203 ? 13.561 -11.493 -10.487 1.00 87.44 203 HIS A C 1
ATOM 1607 O O . HIS A 1 203 ? 13.254 -10.958 -9.422 1.00 87.44 203 HIS A O 1
ATOM 1613 N N . ASP A 1 204 ? 13.972 -12.756 -10.565 1.00 87.69 204 ASP A N 1
ATOM 1614 C CA . ASP A 1 204 ? 14.020 -13.665 -9.419 1.00 87.69 204 ASP A CA 1
ATOM 1615 C C . ASP A 1 204 ? 15.251 -13.423 -8.527 1.00 87.69 204 ASP A C 1
ATOM 1617 O O . ASP A 1 204 ? 16.139 -14.259 -8.381 1.00 87.69 204 ASP A O 1
ATOM 1621 N N . VAL A 1 205 ? 15.336 -12.213 -7.981 1.00 87.38 205 VAL A N 1
ATOM 1622 C CA . VAL A 1 205 ? 16.293 -11.794 -6.953 1.00 87.38 205 VAL A CA 1
ATOM 1623 C C . VAL A 1 205 ? 15.485 -11.155 -5.837 1.00 87.38 205 VAL A C 1
ATOM 1625 O O . VAL A 1 205 ? 14.561 -10.388 -6.094 1.00 87.38 205 VAL A O 1
ATOM 1628 N N . ALA A 1 206 ? 15.810 -11.477 -4.590 1.00 87.81 206 ALA A N 1
ATOM 1629 C CA . ALA A 1 206 ? 15.113 -10.930 -3.434 1.00 87.81 206 ALA A CA 1
ATOM 1630 C C . ALA A 1 206 ? 15.340 -9.412 -3.322 1.00 87.81 206 ALA A C 1
ATOM 1632 O O . ALA A 1 206 ? 16.476 -8.951 -3.401 1.00 87.81 206 ALA A O 1
ATOM 1633 N N . ALA A 1 207 ? 14.281 -8.641 -3.075 1.00 88.31 207 ALA A N 1
ATOM 1634 C CA . ALA A 1 207 ? 14.356 -7.190 -2.936 1.00 88.31 207 ALA A CA 1
ATOM 1635 C C . ALA A 1 207 ? 15.282 -6.773 -1.771 1.00 88.31 207 ALA A C 1
ATOM 1637 O O . ALA A 1 207 ? 15.411 -7.510 -0.783 1.00 88.31 207 ALA A O 1
ATOM 1638 N N . PRO A 1 208 ? 15.888 -5.570 -1.828 1.00 85.81 208 PRO A N 1
ATOM 1639 C CA . PRO A 1 208 ? 16.885 -5.137 -0.848 1.00 85.81 208 PRO A CA 1
ATOM 1640 C C . PRO A 1 208 ? 16.330 -5.085 0.578 1.00 85.81 208 PRO A C 1
ATOM 1642 O O . PRO A 1 208 ? 16.959 -5.601 1.494 1.00 85.81 208 PRO A O 1
ATOM 1645 N N . VAL A 1 209 ? 15.131 -4.520 0.763 1.00 83.00 209 VAL A N 1
ATOM 1646 C CA . VAL A 1 209 ? 14.516 -4.326 2.093 1.00 83.00 209 VAL A CA 1
ATOM 1647 C C . VAL A 1 209 ? 13.555 -5.455 2.473 1.00 83.00 209 VAL A C 1
ATOM 1649 O O . VAL A 1 209 ? 13.458 -5.805 3.644 1.00 83.00 209 VAL A O 1
ATOM 1652 N N . SER A 1 210 ? 12.853 -6.036 1.497 1.00 83.50 210 SER A N 1
ATOM 1653 C CA . SER A 1 210 ? 11.811 -7.045 1.725 1.00 83.50 210 SER A CA 1
ATOM 1654 C C . SER A 1 210 ? 12.190 -8.355 1.032 1.00 83.50 210 SER A C 1
ATOM 1656 O O . SER A 1 210 ? 11.792 -8.552 -0.115 1.00 83.50 210 SER A O 1
ATOM 1658 N N . PRO A 1 211 ? 12.914 -9.278 1.695 1.00 83.50 211 PRO A N 1
ATOM 1659 C CA . PRO A 1 211 ? 13.446 -10.484 1.052 1.00 83.50 211 PRO A CA 1
ATOM 1660 C C . PRO A 1 211 ? 12.380 -11.417 0.461 1.00 83.50 211 PRO A C 1
ATOM 1662 O O . PRO A 1 211 ? 12.682 -12.243 -0.390 1.00 83.50 211 PRO A O 1
ATOM 1665 N N . HIS A 1 212 ? 11.132 -11.293 0.917 1.00 83.56 212 HIS A N 1
ATOM 1666 C CA . HIS A 1 212 ? 9.983 -12.054 0.420 1.00 83.56 212 HIS A CA 1
ATOM 1667 C C . HIS A 1 212 ? 9.418 -11.526 -0.910 1.00 83.56 212 HIS A C 1
ATOM 1669 O O . HIS A 1 212 ? 8.513 -12.139 -1.469 1.00 83.56 212 HIS A O 1
ATOM 1675 N N . ALA A 1 213 ? 9.894 -10.374 -1.386 1.00 84.75 213 ALA A N 1
ATOM 1676 C CA . ALA A 1 213 ? 9.488 -9.755 -2.642 1.00 84.75 213 ALA A CA 1
ATOM 1677 C C . ALA A 1 213 ? 10.632 -9.794 -3.662 1.00 84.75 213 ALA A C 1
ATOM 1679 O O . ALA A 1 213 ? 11.798 -9.921 -3.293 1.00 84.75 213 ALA A O 1
ATOM 1680 N N . GLN A 1 214 ? 10.295 -9.646 -4.942 1.00 89.12 214 GLN A N 1
ATOM 1681 C CA . GLN A 1 214 ? 11.269 -9.576 -6.031 1.00 89.12 214 GLN A CA 1
ATOM 1682 C C . GLN A 1 214 ? 11.851 -8.165 -6.184 1.00 89.12 214 GLN A C 1
ATOM 1684 O O . GLN A 1 214 ? 11.157 -7.164 -5.984 1.00 89.12 214 GLN A O 1
ATOM 1689 N N . GLU A 1 215 ? 13.132 -8.084 -6.540 1.00 89.69 215 GLU A N 1
ATOM 1690 C CA . GLU A 1 215 ? 13.822 -6.838 -6.856 1.00 89.69 215 GLU A CA 1
ATOM 1691 C C . GLU A 1 215 ? 13.209 -6.215 -8.121 1.00 89.69 215 GLU A C 1
ATOM 1693 O O . GLU A 1 215 ? 12.874 -6.895 -9.099 1.00 89.69 215 GLU A O 1
ATOM 1698 N N . VAL A 1 216 ? 13.056 -4.892 -8.090 1.00 92.69 216 VAL A N 1
ATOM 1699 C CA . VAL A 1 216 ? 12.686 -4.079 -9.248 1.00 92.69 216 VAL A CA 1
ATOM 1700 C C . VAL A 1 216 ? 13.885 -3.212 -9.594 1.00 92.69 216 VAL A C 1
ATOM 1702 O O . VAL A 1 216 ? 14.410 -2.497 -8.744 1.00 92.69 216 VAL A O 1
ATOM 1705 N N . SER A 1 217 ? 14.319 -3.276 -10.844 1.00 92.56 217 SER A N 1
ATOM 1706 C CA . SER A 1 217 ? 15.559 -2.670 -11.315 1.00 92.56 217 SER A CA 1
ATOM 1707 C C . SER A 1 217 ? 15.390 -2.058 -12.705 1.00 92.56 217 SER A C 1
ATOM 1709 O O . SER A 1 217 ? 14.435 -2.339 -13.432 1.00 92.56 217 SER A O 1
ATOM 1711 N N . GLY A 1 218 ? 16.331 -1.205 -13.101 1.00 93.25 218 GLY A N 1
ATOM 1712 C CA . GLY A 1 218 ? 16.518 -0.827 -14.496 1.00 93.25 218 GLY A CA 1
ATOM 1713 C C . GLY A 1 218 ? 17.426 -1.853 -15.166 1.00 93.25 218 GLY A C 1
ATOM 1714 O O . GLY A 1 218 ? 18.580 -2.006 -14.764 1.00 93.25 218 GLY A O 1
ATOM 1715 N N . TYR A 1 219 ? 16.925 -2.555 -16.182 1.00 91.50 219 TYR A N 1
ATOM 1716 C CA . TYR A 1 219 ? 17.687 -3.612 -16.843 1.00 91.50 219 TYR A CA 1
ATOM 1717 C C . TYR A 1 219 ? 18.965 -3.065 -17.479 1.00 91.50 219 TYR A C 1
ATOM 1719 O O . TYR A 1 219 ? 18.924 -2.146 -18.305 1.00 91.50 219 TYR A O 1
ATOM 1727 N N . ILE A 1 220 ? 20.093 -3.673 -17.123 1.00 86.56 220 ILE A N 1
ATOM 1728 C CA . ILE A 1 220 ? 21.382 -3.465 -17.772 1.00 86.56 220 ILE A CA 1
ATOM 1729 C C . ILE A 1 220 ? 21.815 -4.809 -18.347 1.00 86.56 220 ILE A C 1
ATOM 1731 O O . ILE A 1 220 ? 21.887 -5.803 -17.626 1.00 86.56 220 ILE A O 1
ATOM 1735 N N . ASP A 1 221 ? 22.119 -4.818 -19.641 1.00 81.25 221 ASP A N 1
ATOM 1736 C CA . ASP A 1 221 ? 22.696 -5.982 -20.296 1.00 81.25 221 ASP A CA 1
ATOM 1737 C C . ASP A 1 221 ? 24.191 -6.067 -19.965 1.00 81.25 221 ASP A C 1
ATOM 1739 O O . ASP A 1 221 ? 25.030 -5.419 -20.592 1.00 81.25 221 ASP A O 1
ATOM 1743 N N . PHE A 1 222 ? 24.509 -6.820 -18.915 1.00 74.56 222 PHE A N 1
ATOM 1744 C CA . PHE A 1 222 ? 25.885 -7.140 -18.536 1.00 74.56 222 PHE A CA 1
ATOM 1745 C C . PHE A 1 222 ? 26.419 -8.394 -19.243 1.00 74.56 222 PHE A C 1
ATOM 1747 O O . PHE A 1 222 ? 27.454 -8.913 -18.829 1.00 74.56 222 PHE A O 1
ATOM 1754 N N . ASN A 1 223 ? 25.732 -8.911 -20.274 1.00 66.94 223 ASN A N 1
ATOM 1755 C CA . ASN A 1 223 ? 26.034 -10.212 -20.880 1.00 66.94 223 ASN A CA 1
ATOM 1756 C C . ASN A 1 223 ? 25.985 -11.370 -19.852 1.00 66.94 223 ASN A C 1
ATOM 1758 O O . ASN A 1 223 ? 26.726 -12.349 -19.935 1.00 66.94 223 ASN A O 1
ATOM 1762 N N . VAL A 1 224 ? 25.126 -11.228 -18.837 1.00 62.12 224 VAL A N 1
ATOM 1763 C CA . VAL A 1 224 ? 24.857 -12.227 -17.791 1.00 62.12 224 VAL A CA 1
ATOM 1764 C C . VAL A 1 224 ? 23.540 -12.929 -18.128 1.00 62.12 224 VAL A C 1
ATOM 1766 O O . VAL A 1 224 ? 22.624 -12.309 -18.659 1.00 62.12 224 VAL A O 1
ATOM 1769 N N . SER A 1 225 ? 23.418 -14.213 -17.784 1.00 63.88 225 SER A N 1
ATOM 1770 C CA . SER A 1 225 ? 22.293 -15.119 -18.086 1.00 63.88 225 SER A CA 1
ATOM 1771 C C . SER A 1 225 ? 20.921 -14.741 -17.490 1.00 63.88 225 SER A C 1
ATOM 1773 O O . SER A 1 225 ? 20.035 -15.590 -17.399 1.00 63.88 225 SER A O 1
ATOM 1775 N N . MET A 1 226 ? 20.721 -13.500 -17.042 1.00 71.69 226 MET A N 1
ATOM 1776 C CA . MET A 1 226 ? 19.453 -13.035 -16.484 1.00 71.69 226 MET A CA 1
ATOM 1777 C C . MET A 1 226 ? 18.501 -12.616 -17.605 1.00 71.69 226 MET A C 1
ATOM 1779 O O . MET A 1 226 ? 18.716 -11.624 -18.303 1.00 71.69 226 MET A O 1
ATOM 1783 N N . VAL A 1 227 ? 17.417 -13.378 -17.753 1.00 81.12 227 VAL A N 1
ATOM 1784 C CA . VAL A 1 227 ? 16.356 -13.084 -18.719 1.00 81.12 227 VAL A CA 1
ATOM 1785 C C . VAL A 1 227 ? 15.624 -11.813 -18.300 1.00 81.12 227 VAL A C 1
ATOM 1787 O O . VAL A 1 227 ? 15.160 -11.694 -17.167 1.00 81.12 227 VAL A O 1
ATOM 1790 N N . ILE A 1 228 ? 15.488 -10.875 -19.233 1.00 83.81 228 ILE A N 1
ATOM 1791 C CA . ILE A 1 228 ? 14.722 -9.648 -19.027 1.00 83.81 228 ILE A CA 1
ATOM 1792 C C . ILE A 1 228 ? 13.219 -9.950 -18.875 1.00 83.81 228 ILE A C 1
ATOM 1794 O O . ILE A 1 228 ? 12.624 -10.644 -19.703 1.00 83.81 228 ILE A O 1
ATOM 1798 N N . GLN A 1 229 ? 12.590 -9.393 -17.840 1.00 89.19 229 GLN A N 1
ATOM 1799 C CA . GLN A 1 229 ? 11.139 -9.371 -17.642 1.00 89.19 229 GLN A CA 1
ATOM 1800 C C . GLN A 1 229 ? 10.672 -7.915 -17.507 1.00 89.19 229 GLN A C 1
ATOM 1802 O O . GLN A 1 229 ? 10.503 -7.366 -16.418 1.00 89.19 229 GLN A O 1
ATOM 1807 N N . ASN A 1 230 ? 10.476 -7.269 -18.656 1.00 88.88 230 ASN A N 1
ATOM 1808 C CA . ASN A 1 230 ? 10.143 -5.846 -18.754 1.00 88.88 230 ASN A CA 1
ATOM 1809 C C . ASN A 1 230 ? 8.708 -5.567 -19.235 1.00 88.88 230 ASN A C 1
ATOM 1811 O O . ASN A 1 230 ? 8.394 -4.436 -19.609 1.00 88.88 230 ASN A O 1
ATOM 1815 N N . LEU A 1 231 ? 7.854 -6.594 -19.270 1.00 89.81 231 LEU A N 1
ATOM 1816 C CA . LEU A 1 231 ? 6.453 -6.479 -19.670 1.00 89.81 231 LEU A CA 1
ATOM 1817 C C . LEU A 1 231 ? 5.568 -6.285 -18.442 1.00 89.81 231 LEU A C 1
ATOM 1819 O O . LEU A 1 231 ? 5.548 -7.121 -17.536 1.00 89.81 231 LEU A O 1
ATOM 1823 N N . TRP A 1 232 ? 4.795 -5.207 -18.461 1.00 88.00 232 TRP A N 1
ATOM 1824 C CA . TRP A 1 232 ? 3.933 -4.798 -17.364 1.00 88.00 232 TRP A CA 1
ATOM 1825 C C . TRP A 1 232 ? 2.496 -4.662 -17.855 1.00 88.00 232 TRP A C 1
ATOM 1827 O O . TRP A 1 232 ? 2.243 -3.995 -18.858 1.00 88.00 232 TRP A O 1
ATOM 1837 N N . ARG A 1 233 ? 1.544 -5.290 -17.160 1.00 85.50 233 ARG A N 1
ATOM 1838 C CA . ARG A 1 233 ? 0.110 -5.111 -17.431 1.00 85.50 233 ARG A CA 1
ATOM 1839 C C . ARG A 1 233 ? -0.408 -3.884 -16.682 1.00 85.50 233 ARG A C 1
ATOM 1841 O O . ARG A 1 233 ? -0.056 -3.691 -15.524 1.00 85.50 233 ARG A O 1
ATOM 1848 N N . VAL A 1 234 ? -1.228 -3.066 -17.340 1.00 84.31 234 VAL A N 1
ATOM 1849 C CA . VAL A 1 234 ? -1.818 -1.848 -16.766 1.00 84.31 234 VAL A CA 1
ATOM 1850 C C . VAL A 1 234 ? -3.187 -2.140 -16.157 1.00 84.31 234 VAL A C 1
ATOM 1852 O O . VAL A 1 234 ? -4.165 -2.328 -16.885 1.00 84.31 234 VAL A O 1
ATOM 1855 N N . ASP A 1 235 ? -3.298 -2.075 -14.831 1.00 79.31 235 ASP A N 1
ATOM 1856 C CA . ASP A 1 235 ? -4.587 -2.186 -14.144 1.00 79.31 235 ASP A CA 1
ATOM 1857 C C . ASP A 1 235 ? -5.124 -0.827 -13.655 1.00 79.31 235 ASP A C 1
ATOM 1859 O O . ASP A 1 235 ? -4.479 -0.115 -12.892 1.00 79.31 235 ASP A O 1
ATOM 1863 N N . ILE A 1 236 ? -6.328 -0.441 -14.101 1.00 77.94 236 ILE A N 1
ATOM 1864 C CA . ILE A 1 236 ? -6.988 0.816 -13.713 1.00 77.94 236 ILE A CA 1
ATOM 1865 C C . ILE A 1 236 ? -8.141 0.473 -12.769 1.00 77.94 236 ILE A C 1
ATOM 1867 O O . ILE A 1 236 ? -9.098 -0.199 -13.160 1.00 77.94 236 ILE A O 1
ATOM 1871 N N . SER A 1 237 ? -8.046 0.925 -11.520 1.00 62.25 237 SER A N 1
ATOM 1872 C CA . SER A 1 237 ? -9.014 0.611 -10.462 1.00 62.25 237 SER A CA 1
ATOM 1873 C C . SER A 1 237 ? -10.138 1.619 -10.302 1.00 62.25 237 SER A C 1
ATOM 1875 O O . SER A 1 237 ? -11.244 1.228 -9.946 1.00 62.25 237 SER A O 1
ATOM 1877 N N . ASN A 1 238 ? -9.894 2.899 -10.590 1.00 63.28 238 ASN A N 1
ATOM 1878 C CA . ASN A 1 238 ? -10.918 3.936 -10.474 1.00 63.28 238 ASN A CA 1
ATOM 1879 C C . ASN A 1 238 ? -11.712 4.087 -11.782 1.00 63.28 238 ASN A C 1
ATOM 1881 O O . ASN A 1 238 ? -11.610 5.104 -12.467 1.00 63.28 238 ASN A O 1
ATOM 1885 N N . ARG A 1 239 ? -12.449 3.034 -12.155 1.00 54.62 239 ARG A N 1
ATOM 1886 C CA . ARG A 1 239 ? -13.194 2.957 -13.426 1.00 54.62 239 ARG A CA 1
ATOM 1887 C C . ARG A 1 239 ? -14.397 3.906 -13.480 1.00 54.62 239 ARG A C 1
ATOM 1889 O O . ARG A 1 239 ? -14.809 4.308 -14.555 1.00 54.62 239 ARG A O 1
ATOM 1896 N N . GLU A 1 240 ? -14.928 4.328 -12.334 1.00 51.75 240 GLU A N 1
ATOM 1897 C CA . GLU A 1 240 ? -16.103 5.215 -12.265 1.00 51.75 240 GLU A CA 1
ATOM 1898 C C . GLU A 1 240 ? -15.798 6.677 -12.639 1.00 51.75 240 GLU A C 1
ATOM 1900 O O . GLU A 1 240 ? -16.711 7.456 -12.891 1.00 51.75 240 GLU A O 1
ATOM 1905 N N . ALA A 1 241 ? -14.519 7.053 -12.750 1.00 48.09 241 ALA A N 1
ATOM 1906 C CA . ALA A 1 241 ? -14.086 8.366 -13.234 1.00 48.09 241 ALA A CA 1
ATOM 1907 C C . ALA A 1 241 ? -13.826 8.400 -14.761 1.00 48.09 241 ALA A C 1
ATOM 1909 O O . ALA A 1 241 ? -13.137 9.296 -15.250 1.00 48.09 241 ALA A O 1
ATOM 1910 N N . GLU A 1 242 ? -14.336 7.418 -15.517 1.00 45.16 242 GLU A N 1
ATOM 1911 C CA . GLU A 1 242 ? -14.118 7.255 -16.967 1.00 45.16 242 GLU A CA 1
ATOM 1912 C C . GLU A 1 242 ? -14.783 8.327 -17.852 1.00 45.16 242 GLU A C 1
ATOM 1914 O O . GLU A 1 242 ? -14.500 8.382 -19.049 1.00 45.16 242 GLU A O 1
ATOM 1919 N N . SER A 1 243 ? -15.629 9.211 -17.313 1.00 39.97 243 SER A N 1
ATOM 1920 C CA . SER A 1 243 ? -16.356 10.197 -18.127 1.00 39.97 243 SER A CA 1
ATOM 1921 C C . SER A 1 243 ? -15.545 11.433 -18.544 1.00 39.97 243 SER A C 1
ATOM 1923 O O . SER A 1 243 ? -16.050 12.240 -19.320 1.00 39.97 243 SER A O 1
ATOM 1925 N N . GLU A 1 244 ? -14.302 11.611 -18.083 1.00 40.56 244 GLU A N 1
ATOM 1926 C CA . GLU A 1 244 ? -13.476 12.775 -18.443 1.00 40.56 244 GLU A CA 1
ATOM 1927 C C . GLU A 1 244 ? -12.181 12.373 -19.161 1.00 40.56 244 GLU A C 1
ATOM 1929 O O . GLU A 1 244 ? -11.171 11.998 -18.559 1.00 40.56 244 GLU A O 1
ATOM 1934 N N . VAL A 1 245 ? -12.198 12.513 -20.487 1.00 39.41 245 VAL A N 1
ATOM 1935 C CA . VAL A 1 245 ? -11.005 12.472 -21.338 1.00 39.41 245 VAL A CA 1
ATOM 1936 C C . VAL A 1 245 ? -10.029 13.561 -20.873 1.00 39.41 245 VAL A C 1
ATOM 1938 O O . VAL A 1 245 ? -10.326 14.745 -20.995 1.00 39.41 245 VAL A O 1
ATOM 1941 N N . GLY A 1 246 ? -8.854 13.174 -20.362 1.00 37.09 246 GLY A N 1
ATOM 1942 C CA . GLY A 1 246 ? -7.749 14.110 -20.094 1.00 37.09 246 GLY A CA 1
ATOM 1943 C C . GLY A 1 246 ? -7.129 14.083 -18.694 1.00 37.09 246 GLY A C 1
ATOM 1944 O O . GLY A 1 246 ? -6.202 14.854 -18.447 1.00 37.09 246 GLY A O 1
ATOM 1945 N N . ARG A 1 247 ? -7.565 13.211 -17.773 1.00 38.72 247 ARG A N 1
ATOM 1946 C CA . ARG A 1 247 ? -6.892 13.091 -16.467 1.00 38.72 247 ARG 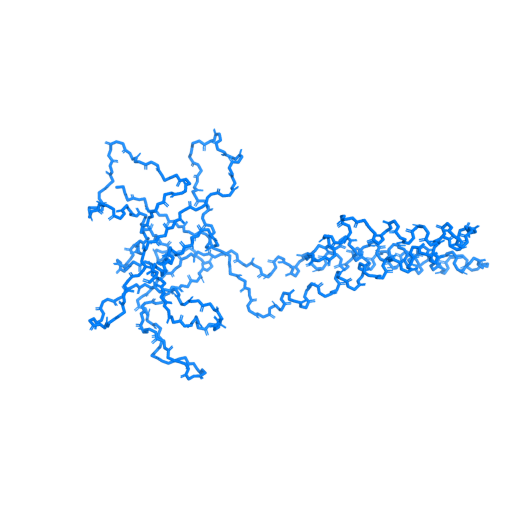A CA 1
ATOM 1947 C C . ARG A 1 247 ? -5.547 12.350 -16.585 1.00 38.72 247 ARG A C 1
ATOM 1949 O O . ARG A 1 247 ? -5.461 11.358 -17.312 1.00 38.72 247 ARG A O 1
ATOM 1956 N N . PRO A 1 248 ? -4.493 12.791 -15.869 1.00 38.06 248 PRO A N 1
ATOM 1957 C CA . PRO A 1 248 ? -3.231 12.062 -15.812 1.00 38.06 248 PRO A CA 1
ATOM 1958 C C . PRO A 1 248 ? -3.462 10.666 -15.218 1.00 38.06 248 PRO A C 1
ATOM 1960 O O . PRO A 1 248 ? -4.094 10.527 -14.170 1.00 38.06 248 PRO A O 1
ATOM 1963 N N . LEU A 1 249 ? -2.951 9.633 -15.895 1.00 43.12 249 LEU A N 1
ATOM 1964 C CA . LEU A 1 249 ? -2.975 8.245 -15.426 1.00 43.12 249 LEU A CA 1
ATOM 1965 C C . LEU A 1 249 ? -2.265 8.149 -14.064 1.00 43.12 249 LEU A C 1
ATOM 1967 O O . LEU A 1 249 ? -1.038 8.164 -13.981 1.00 43.12 249 LEU A O 1
ATOM 1971 N N . CYS A 1 250 ? -3.042 8.061 -12.983 1.00 37.22 250 CYS A N 1
ATOM 1972 C CA . CYS A 1 250 ? -2.526 7.852 -11.633 1.00 37.22 250 CYS A CA 1
ATOM 1973 C C . CYS A 1 250 ? -2.275 6.354 -11.421 1.00 37.22 250 CYS A C 1
ATOM 1975 O O . CYS A 1 250 ? -3.130 5.612 -10.941 1.00 37.22 250 CYS A O 1
ATOM 1977 N N . LEU A 1 251 ? -1.104 5.898 -11.851 1.00 39.44 251 LEU A N 1
ATOM 1978 C CA . LEU A 1 251 ? -0.688 4.500 -11.778 1.00 39.44 251 LEU A CA 1
ATOM 1979 C C . LEU A 1 251 ? 0.105 4.280 -10.479 1.00 39.44 251 LEU A C 1
ATOM 1981 O O . LEU A 1 251 ? 1.298 4.558 -10.437 1.00 39.44 251 LEU A O 1
ATOM 1985 N N . ARG A 1 252 ? -0.540 3.795 -9.405 1.00 32.84 252 ARG A N 1
ATOM 1986 C CA . ARG A 1 252 ? 0.183 3.279 -8.215 1.00 32.84 252 ARG A CA 1
ATOM 1987 C C . ARG A 1 252 ? 1.009 2.027 -8.573 1.00 32.84 252 ARG A C 1
ATOM 1989 O O . ARG A 1 252 ? 0.537 1.160 -9.299 1.00 32.84 252 ARG A O 1
ATOM 1996 N N . CYS A 1 253 ? 2.195 1.852 -7.987 1.00 36.28 253 CYS A N 1
ATOM 1997 C CA . CYS A 1 253 ? 3.035 0.662 -8.231 1.00 36.28 253 CYS A CA 1
ATOM 1998 C C . CYS A 1 253 ? 2.421 -0.694 -7.844 1.00 36.28 253 CYS A C 1
ATOM 2000 O O . CYS A 1 253 ? 2.972 -1.714 -8.232 1.00 36.28 253 CYS A O 1
ATOM 2002 N N . GLY A 1 254 ? 1.288 -0.742 -7.135 1.00 31.38 254 GLY A N 1
ATOM 2003 C CA . GLY A 1 254 ? 0.542 -1.993 -6.934 1.00 31.38 254 GLY A CA 1
ATOM 2004 C C . GLY A 1 254 ? -0.243 -2.471 -8.165 1.00 31.38 254 GLY A C 1
ATOM 2005 O O . GLY A 1 254 ? -0.785 -3.568 -8.134 1.00 31.38 254 GLY A O 1
ATOM 2006 N N . TRP A 1 255 ? -0.326 -1.658 -9.226 1.00 39.41 255 TRP A N 1
ATOM 2007 C CA . TRP A 1 255 ? -1.143 -1.922 -10.423 1.00 39.41 255 TRP A CA 1
ATOM 2008 C C . TRP A 1 255 ? -0.344 -2.365 -11.648 1.00 39.41 255 TRP A C 1
ATOM 2010 O O . TRP A 1 255 ? -0.907 -2.517 -12.730 1.00 39.41 255 TRP A O 1
ATOM 2020 N N . PHE A 1 256 ? 0.966 -2.530 -11.486 1.00 38.28 256 PHE A N 1
ATOM 2021 C CA . PHE A 1 256 ? 1.821 -3.149 -12.479 1.00 38.28 256 PHE A CA 1
ATOM 2022 C C . PHE A 1 256 ? 2.238 -4.502 -11.932 1.00 38.28 256 PHE A C 1
ATOM 2024 O O . PHE A 1 256 ? 3.176 -4.613 -11.147 1.00 38.28 256 PHE A O 1
ATOM 2031 N N . THR A 1 257 ? 1.514 -5.544 -12.317 1.00 37.25 257 THR A N 1
ATOM 2032 C CA . THR A 1 257 ? 1.999 -6.904 -12.113 1.00 37.25 257 THR A CA 1
ATOM 2033 C C . THR A 1 257 ? 2.998 -7.180 -13.229 1.00 37.25 257 THR A C 1
ATOM 2035 O O . THR A 1 257 ? 2.652 -7.063 -14.413 1.00 37.25 257 THR A O 1
ATOM 2038 N N . SER A 1 258 ? 4.244 -7.508 -12.876 1.00 38.00 258 SER A N 1
ATOM 2039 C CA . SER A 1 258 ? 5.118 -8.185 -13.833 1.00 38.00 258 SER A CA 1
ATOM 2040 C C . SER A 1 258 ? 4.375 -9.451 -14.240 1.00 38.00 258 SER A C 1
ATOM 2042 O O . SER A 1 258 ? 3.834 -10.148 -13.384 1.00 38.00 258 SER A O 1
ATOM 2044 N N . ILE A 1 259 ? 4.231 -9.701 -15.541 1.00 36.84 259 ILE A N 1
ATOM 2045 C CA . ILE A 1 259 ? 3.572 -10.925 -15.999 1.00 36.84 259 ILE A CA 1
ATOM 2046 C C . ILE A 1 259 ? 4.574 -12.050 -15.734 1.00 36.84 259 ILE A C 1
ATOM 2048 O O . ILE A 1 259 ? 5.567 -12.132 -16.467 1.00 36.84 259 ILE A O 1
ATOM 2052 N N . PRO A 1 260 ? 4.371 -12.912 -14.718 1.00 31.44 260 PRO A N 1
ATOM 2053 C CA . PRO A 1 260 ? 5.227 -14.071 -14.571 1.00 31.44 260 PRO A CA 1
ATOM 2054 C C . PRO A 1 260 ? 4.951 -14.940 -15.797 1.00 31.44 260 PRO A C 1
ATOM 2056 O O . PRO A 1 260 ? 3.791 -15.098 -16.199 1.00 31.44 260 PRO A O 1
ATOM 2059 N N . ARG A 1 261 ? 5.980 -15.537 -16.405 1.00 34.00 261 ARG A N 1
ATOM 2060 C CA . ARG A 1 261 ? 5.692 -16.711 -17.231 1.00 34.00 261 ARG A CA 1
ATOM 2061 C C . ARG A 1 261 ? 5.052 -17.722 -16.287 1.00 34.00 261 ARG A C 1
ATOM 2063 O O . ARG A 1 261 ? 5.710 -18.196 -15.365 1.00 34.00 261 ARG A O 1
ATOM 2070 N N . LEU A 1 262 ? 3.768 -18.012 -16.497 1.00 27.08 262 LEU A N 1
ATOM 2071 C CA . LEU A 1 262 ? 3.195 -19.284 -16.083 1.00 27.08 262 LEU A CA 1
ATOM 2072 C C . LEU A 1 262 ? 4.188 -20.340 -16.568 1.00 27.08 262 LEU A C 1
ATOM 2074 O O . LEU A 1 262 ? 4.431 -20.438 -17.772 1.00 27.08 262 LEU A O 1
ATOM 2078 N N . PHE A 1 263 ? 4.823 -21.049 -15.637 1.00 25.75 263 PHE A N 1
ATOM 2079 C CA . PHE A 1 263 ? 5.501 -22.292 -15.957 1.00 25.75 263 PHE A CA 1
ATOM 2080 C C . PHE A 1 263 ? 4.435 -23.194 -16.591 1.00 25.75 263 PHE A C 1
ATOM 2082 O O . PHE A 1 263 ? 3.587 -23.749 -15.896 1.00 25.75 263 PHE A O 1
ATOM 2089 N N . SER A 1 264 ? 4.402 -23.253 -17.921 1.00 23.39 264 SER A N 1
ATOM 2090 C CA . SER A 1 264 ? 3.727 -24.334 -18.620 1.00 23.39 264 SER A CA 1
ATOM 2091 C C . SER A 1 264 ? 4.612 -25.560 -18.447 1.00 23.39 264 SER A C 1
ATOM 2093 O O . SER A 1 264 ? 5.728 -25.542 -18.964 1.00 23.39 264 SER A O 1
ATOM 2095 N N . SER A 1 265 ? 4.103 -26.524 -17.672 1.00 29.78 265 SER A N 1
ATOM 2096 C CA . SER A 1 265 ? 4.414 -27.966 -17.670 1.00 29.78 265 SER A CA 1
ATOM 2097 C C . SER A 1 265 ? 5.834 -28.389 -18.042 1.00 29.78 265 SER A C 1
ATOM 2099 O O . SER A 1 265 ? 6.161 -28.310 -19.248 1.00 29.78 265 SER A O 1
#

Radius of gyration: 26.72 Å; chains: 1; bounding box: 60×44×80 Å